Protein AF-A0A7S1GG31-F1 (afdb_monomer)

InterPro domains:
  IPR022742 Alpha/beta hydrolase domain-containing protein 17C-like [PF12146] (123-307)
  IPR029058 Alpha/Beta hydrolase fold [G3DSA:3.40.50.1820] (92-342)
  IPR029058 Alpha/Beta hydrolase fold [SSF53474] (83-306)
  IPR051044 Monoacylglycerol and Diacylglycerol Lipase [PTHR11614] (98-307)

pLDDT: mean 80.54, std 20.99, range [20.17, 98.69]

Radius of gyration: 22.01 Å; Cα contacts (8 Å, |Δi|>4): 560; chains: 1; bounding box: 68×48×63 Å

Mean predicted aligned error: 10.2 Å

Structure (mmCIF, N/CA/C/O backbone):
data_AF-A0A7S1GG31-F1
#
_entry.id   AF-A0A7S1GG31-F1
#
loop_
_atom_site.group_PDB
_atom_site.id
_atom_site.type_symbol
_atom_site.label_atom_id
_atom_site.label_alt_id
_atom_site.label_comp_id
_atom_site.label_asym_id
_atom_site.label_entity_id
_atom_site.label_seq_id
_atom_site.pdbx_PDB_ins_code
_atom_site.Cartn_x
_atom_site.Cartn_y
_atom_site.Cartn_z
_atom_site.occupancy
_atom_site.B_iso_or_equiv
_atom_site.auth_seq_id
_atom_site.auth_comp_id
_atom_site.auth_asym_id
_atom_site.auth_atom_id
_atom_site.pdbx_PDB_model_num
ATOM 1 N N . THR A 1 1 ? -40.803 2.156 -3.619 1.00 36.31 1 THR A N 1
ATOM 2 C CA . THR A 1 1 ? -41.148 1.627 -4.956 1.00 36.31 1 THR A CA 1
ATOM 3 C C . THR A 1 1 ? -40.958 2.715 -6.001 1.00 36.31 1 THR A C 1
ATOM 5 O O . THR A 1 1 ? -41.847 3.529 -6.175 1.00 36.31 1 THR A O 1
ATOM 8 N N . CYS A 1 2 ? -39.777 2.777 -6.629 1.00 20.17 2 CYS A N 1
ATOM 9 C CA . CYS A 1 2 ? -39.498 3.464 -7.90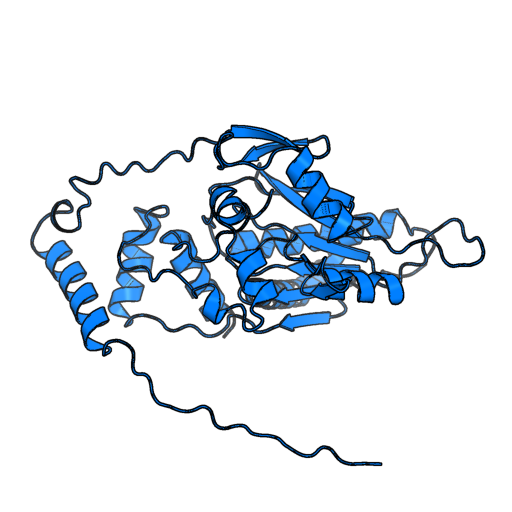8 1.00 20.17 2 CYS A CA 1
ATOM 10 C C . CYS A 1 2 ? -38.032 3.141 -8.280 1.00 20.17 2 CYS A C 1
ATOM 12 O O . CYS A 1 2 ? -37.122 3.594 -7.600 1.00 20.17 2 CYS A O 1
ATOM 14 N N . SER A 1 3 ? -37.804 2.033 -8.987 1.00 22.16 3 SER A N 1
ATOM 15 C CA . SER A 1 3 ? -37.515 1.940 -10.430 1.00 22.16 3 SER A CA 1
ATOM 16 C C . SER A 1 3 ? -36.090 2.368 -10.808 1.00 22.16 3 SER A C 1
ATOM 18 O O . SER A 1 3 ? -35.798 3.539 -11.023 1.00 22.16 3 SER A O 1
ATOM 20 N N . ILE A 1 4 ? -35.223 1.356 -10.903 1.00 23.14 4 ILE A N 1
ATOM 21 C CA . ILE A 1 4 ? -33.896 1.383 -11.522 1.00 23.14 4 ILE A CA 1
ATOM 22 C C . ILE A 1 4 ? -34.103 1.382 -13.040 1.00 23.14 4 ILE A C 1
ATOM 24 O O . ILE A 1 4 ? -34.699 0.446 -13.571 1.00 23.14 4 ILE A O 1
ATOM 28 N N . GLN A 1 5 ? -33.603 2.404 -13.736 1.00 22.39 5 GLN A N 1
ATOM 29 C CA . GLN A 1 5 ? -33.506 2.408 -15.194 1.00 22.39 5 GLN A CA 1
ATOM 30 C C . GLN A 1 5 ? -32.051 2.618 -15.625 1.00 22.39 5 GLN A C 1
ATOM 32 O O . GLN A 1 5 ? -31.466 3.688 -15.501 1.00 22.39 5 GLN A O 1
ATOM 37 N N . THR A 1 6 ? -31.495 1.500 -16.074 1.00 25.56 6 THR A N 1
ATOM 38 C CA . THR A 1 6 ? -30.448 1.262 -17.065 1.00 25.56 6 THR A CA 1
ATOM 39 C C . THR A 1 6 ? -29.932 2.486 -17.838 1.00 25.56 6 THR A C 1
ATOM 41 O O . THR A 1 6 ? -30.652 3.072 -18.641 1.00 25.56 6 THR A O 1
ATOM 44 N N . MET A 1 7 ? -28.628 2.756 -17.728 1.00 20.80 7 MET A N 1
ATOM 45 C CA . MET A 1 7 ? -27.836 3.347 -18.813 1.00 20.80 7 MET A CA 1
ATOM 46 C C . MET A 1 7 ? -26.625 2.452 -19.079 1.00 20.80 7 MET A C 1
ATOM 48 O O . MET A 1 7 ? -25.588 2.544 -18.429 1.00 20.80 7 MET A O 1
ATOM 52 N N . VAL A 1 8 ? -26.800 1.552 -20.045 1.00 25.39 8 VAL A N 1
ATOM 53 C CA . VAL A 1 8 ? -25.708 0.898 -20.764 1.00 25.39 8 VAL A CA 1
ATOM 54 C C . VAL A 1 8 ? -25.228 1.912 -21.797 1.00 25.39 8 VAL A C 1
ATOM 56 O O . VAL A 1 8 ? -25.924 2.172 -22.776 1.00 25.39 8 VAL A O 1
ATOM 59 N N . ALA A 1 9 ? -24.072 2.524 -21.555 1.00 24.12 9 ALA A N 1
ATOM 60 C CA . ALA A 1 9 ? -23.382 3.316 -22.562 1.00 24.12 9 ALA A CA 1
ATOM 61 C C . ALA A 1 9 ? -22.321 2.435 -23.231 1.00 24.12 9 ALA A C 1
ATOM 63 O O . ALA A 1 9 ? -21.408 1.925 -22.583 1.00 24.12 9 ALA A O 1
ATOM 64 N N . SER A 1 10 ? -22.530 2.246 -24.531 1.00 22.75 10 SER A N 1
ATOM 65 C CA . SER A 1 10 ? -21.674 1.598 -25.520 1.00 22.75 10 SER A CA 1
ATOM 66 C C . SER A 1 10 ? -20.182 1.861 -25.288 1.00 22.75 10 SER A C 1
ATOM 68 O O . SER A 1 10 ? -19.743 3.011 -25.296 1.00 22.75 10 SER A O 1
ATOM 70 N N . ILE A 1 11 ? -19.398 0.793 -25.120 1.00 25.59 11 ILE A N 1
ATOM 71 C CA . ILE A 1 11 ? -17.941 0.848 -25.263 1.00 25.59 11 ILE A CA 1
ATOM 72 C C . ILE A 1 11 ? -17.669 0.855 -26.762 1.00 25.59 11 ILE A C 1
ATOM 74 O O . ILE A 1 11 ? -17.855 -0.151 -27.444 1.00 25.59 11 ILE A O 1
ATOM 78 N N . ASP A 1 12 ? -17.282 2.023 -27.258 1.00 23.19 12 ASP A N 1
ATOM 79 C CA . ASP A 1 12 ? -16.892 2.232 -28.641 1.00 23.19 12 ASP A CA 1
ATOM 80 C C . ASP A 1 12 ? -15.584 1.477 -28.921 1.00 23.19 12 ASP A C 1
ATOM 82 O O . ASP A 1 12 ? -14.517 1.774 -28.374 1.00 23.19 12 ASP A O 1
ATOM 86 N N . SER A 1 13 ? -15.690 0.427 -29.730 1.00 28.41 13 SER A N 1
ATOM 87 C CA . SER A 1 13 ? -14.595 -0.437 -30.150 1.00 28.41 13 SER A CA 1
ATOM 88 C C . SER A 1 13 ? -13.873 0.175 -31.350 1.00 28.41 13 SER A C 1
ATOM 90 O O . SER A 1 13 ? -13.945 -0.351 -32.458 1.00 28.41 13 SER A O 1
ATOM 92 N N . SER A 1 14 ? -13.173 1.293 -31.165 1.00 28.64 14 SER A N 1
ATOM 93 C CA . SER A 1 14 ? -12.302 1.821 -32.221 1.00 28.64 14 SER A CA 1
ATOM 94 C C . SER A 1 14 ? -11.168 2.685 -31.675 1.00 28.64 14 SER A C 1
ATOM 96 O O . SER A 1 14 ? -11.241 3.909 -31.628 1.00 28.64 14 SER A O 1
ATOM 98 N N . SER A 1 15 ? -10.081 2.031 -31.279 1.00 26.39 15 SER A N 1
ATOM 99 C CA . SER A 1 15 ? -8.712 2.536 -31.472 1.00 26.39 15 SER A CA 1
ATOM 100 C C . SER A 1 15 ? -7.737 1.398 -31.183 1.00 26.39 15 SER A C 1
ATOM 102 O O . SER A 1 15 ? -7.239 1.193 -30.080 1.00 26.39 15 SER A O 1
ATOM 104 N N . SER A 1 16 ? -7.523 0.592 -32.220 1.00 25.98 16 SER A N 1
ATOM 105 C CA . SER A 1 16 ? -6.509 -0.450 -32.282 1.00 25.98 16 SER A CA 1
ATOM 106 C C . SER A 1 16 ? -5.125 0.126 -31.978 1.00 25.98 16 SER A C 1
ATOM 108 O O . SER A 1 16 ? -4.586 0.916 -32.755 1.00 25.98 16 SER A O 1
ATOM 110 N N . PHE A 1 17 ? -4.542 -0.322 -30.868 1.00 31.30 17 PHE A N 1
ATOM 111 C CA . PHE A 1 17 ? -3.098 -0.333 -30.676 1.00 31.30 17 PHE A CA 1
ATOM 112 C C . PHE A 1 17 ? -2.429 -1.183 -31.761 1.00 31.30 17 PHE A C 1
ATOM 114 O O . PHE A 1 17 ? -3.065 -2.031 -32.392 1.00 31.30 17 PHE A O 1
ATOM 121 N N . PHE A 1 18 ? -1.127 -0.949 -31.934 1.00 34.06 18 PHE A N 1
ATOM 122 C CA . PHE A 1 18 ? -0.195 -1.826 -32.632 1.00 34.06 18 PHE A CA 1
ATOM 123 C C . PHE A 1 18 ? -0.653 -3.287 -32.615 1.00 34.06 18 PHE A C 1
ATOM 125 O O . PHE A 1 18 ? -0.852 -3.886 -31.559 1.00 34.06 18 PHE A O 1
ATOM 132 N N . SER A 1 19 ? -0.823 -3.833 -33.819 1.00 30.16 19 SER A N 1
ATOM 133 C CA . SER A 1 19 ? -1.165 -5.229 -34.067 1.00 30.16 19 SER A CA 1
ATOM 134 C C . SER A 1 19 ? -0.343 -6.154 -33.160 1.00 30.16 19 SER A C 1
ATOM 136 O O . SER A 1 19 ? 0.850 -5.914 -32.960 1.00 30.16 19 SER A O 1
ATOM 138 N N . SER A 1 20 ? -0.956 -7.238 -32.671 1.00 38.91 20 SER A N 1
ATOM 139 C CA . SER A 1 20 ? -0.311 -8.372 -31.980 1.00 38.91 20 SER A CA 1
ATOM 140 C C . SER A 1 20 ? 1.001 -8.839 -32.634 1.00 38.91 20 SER A C 1
ATOM 142 O O . SER A 1 20 ? 1.882 -9.371 -31.959 1.00 38.91 20 SER A O 1
ATOM 144 N N . SER A 1 21 ? 1.178 -8.556 -33.927 1.00 37.25 21 SER A N 1
ATOM 145 C CA . SER A 1 21 ? 2.424 -8.728 -34.672 1.00 37.25 21 SER A CA 1
ATOM 146 C C . SER A 1 21 ? 3.613 -7.930 -34.120 1.00 37.25 21 SER A C 1
ATOM 148 O O . SER A 1 21 ? 4.728 -8.419 -34.175 1.00 37.25 21 SER A O 1
ATOM 150 N N . THR A 1 22 ? 3.427 -6.752 -33.528 1.00 39.88 22 THR A N 1
ATOM 151 C CA . THR A 1 22 ? 4.532 -5.848 -33.150 1.00 39.88 22 THR A CA 1
ATOM 152 C C . THR A 1 22 ? 5.219 -6.316 -31.863 1.00 39.88 22 THR A C 1
ATOM 154 O O . THR A 1 22 ? 6.446 -6.372 -31.784 1.00 39.88 22 THR A O 1
ATOM 157 N N . LEU A 1 23 ? 4.425 -6.754 -30.881 1.00 40.03 23 LEU A N 1
ATOM 158 C CA . LEU A 1 23 ? 4.903 -7.418 -29.662 1.00 40.03 23 LEU A CA 1
ATOM 159 C C . LEU A 1 23 ? 5.487 -8.805 -29.963 1.00 40.03 23 LEU A C 1
ATOM 161 O O . LEU A 1 23 ? 6.512 -9.175 -29.392 1.00 40.03 23 LEU A O 1
ATOM 165 N N . ALA A 1 24 ? 4.884 -9.549 -30.896 1.00 42.03 24 ALA A N 1
ATOM 166 C CA . ALA A 1 24 ? 5.421 -10.827 -31.354 1.00 42.03 24 ALA A CA 1
ATOM 167 C C . ALA A 1 24 ? 6.760 -10.660 -32.093 1.00 42.03 24 ALA A C 1
ATOM 169 O O . ALA A 1 24 ? 7.668 -11.453 -31.873 1.00 42.03 24 ALA A O 1
ATOM 170 N N . VAL A 1 25 ? 6.921 -9.611 -32.905 1.00 44.03 25 VAL A N 1
ATOM 171 C CA . VAL A 1 25 ? 8.171 -9.291 -33.614 1.00 44.03 25 VAL A CA 1
ATOM 172 C C . VAL A 1 25 ? 9.262 -8.858 -32.636 1.00 44.03 25 VAL A C 1
ATOM 174 O O . VAL A 1 25 ? 10.386 -9.337 -32.747 1.00 44.03 25 VAL A O 1
ATOM 177 N N . ALA A 1 26 ? 8.944 -8.036 -31.630 1.00 47.66 26 ALA A N 1
ATOM 178 C CA . ALA A 1 26 ? 9.901 -7.662 -30.586 1.00 47.66 26 ALA A CA 1
ATOM 179 C C . ALA A 1 26 ? 10.348 -8.874 -29.745 1.00 47.66 26 ALA A C 1
ATOM 181 O O . ALA A 1 26 ? 11.530 -9.016 -29.432 1.00 47.66 26 ALA A O 1
ATOM 182 N N . ALA A 1 27 ? 9.425 -9.785 -29.423 1.00 44.16 27 ALA A N 1
ATOM 183 C CA . ALA A 1 27 ? 9.735 -10.991 -28.663 1.00 44.16 27 ALA A CA 1
ATOM 184 C C . ALA A 1 27 ? 10.463 -12.065 -29.490 1.00 44.16 27 ALA A C 1
ATOM 186 O O . ALA A 1 27 ? 11.383 -12.712 -28.985 1.00 44.16 27 ALA A O 1
ATOM 187 N N . ALA A 1 28 ? 10.111 -12.228 -30.768 1.00 48.81 28 ALA A N 1
ATOM 188 C CA . ALA A 1 28 ? 10.844 -13.073 -31.704 1.00 48.81 28 ALA A CA 1
ATOM 189 C C . ALA A 1 28 ? 12.268 -12.539 -31.896 1.00 48.81 28 ALA A C 1
ATOM 191 O O . ALA A 1 28 ? 13.217 -13.303 -31.758 1.00 48.81 28 ALA A O 1
ATOM 192 N N . ALA A 1 29 ? 12.436 -11.223 -32.069 1.00 50.47 29 ALA A N 1
ATOM 193 C CA . ALA A 1 29 ? 13.748 -10.585 -32.111 1.00 50.47 29 ALA A CA 1
ATOM 194 C C . ALA A 1 29 ? 14.548 -10.832 -30.821 1.00 50.47 29 ALA A C 1
ATOM 196 O O . ALA A 1 29 ? 15.728 -11.165 -30.904 1.00 50.47 29 ALA A O 1
ATOM 197 N N . LEU A 1 30 ? 13.920 -10.767 -29.638 1.00 47.16 30 LEU A N 1
ATOM 198 C CA . LEU A 1 30 ? 14.561 -11.110 -28.359 1.00 47.16 30 LEU A CA 1
ATOM 199 C C . LEU A 1 30 ? 15.046 -12.571 -28.335 1.00 47.16 30 LEU A C 1
ATOM 201 O O . LEU A 1 30 ? 16.174 -12.847 -27.931 1.00 47.16 30 LEU A O 1
ATOM 205 N N . THR A 1 31 ? 14.201 -13.495 -28.801 1.00 48.44 31 THR A N 1
ATOM 206 C CA . THR A 1 31 ? 14.461 -14.944 -28.803 1.00 48.44 31 THR A CA 1
ATOM 207 C C . THR A 1 31 ? 15.573 -15.308 -29.790 1.00 48.44 31 THR A C 1
ATOM 209 O O . THR A 1 31 ? 16.501 -16.035 -29.443 1.00 48.44 31 THR A O 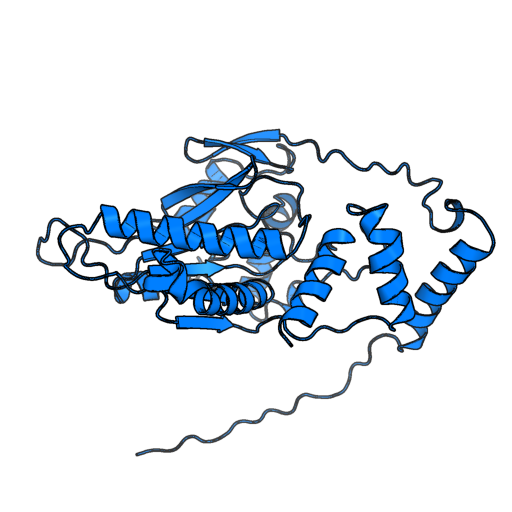1
ATOM 212 N N . THR A 1 32 ? 15.537 -14.744 -30.999 1.00 45.50 32 THR A N 1
ATOM 213 C CA . THR A 1 32 ? 16.556 -14.930 -32.040 1.00 45.50 32 THR A CA 1
ATOM 214 C C . THR A 1 32 ? 17.896 -14.308 -31.636 1.00 45.50 32 THR A C 1
ATOM 216 O O . THR A 1 32 ? 18.943 -14.915 -31.841 1.00 45.50 32 THR A O 1
ATOM 219 N N . THR A 1 33 ? 17.879 -13.145 -30.981 1.00 48.69 33 THR A N 1
ATOM 220 C CA . THR A 1 33 ? 19.094 -12.473 -30.490 1.00 48.69 33 THR A CA 1
ATOM 221 C C . THR A 1 33 ? 19.764 -13.251 -29.349 1.00 48.69 33 THR A C 1
ATOM 223 O O . THR A 1 33 ? 20.990 -13.336 -29.292 1.00 48.69 33 THR A O 1
ATOM 226 N N . LEU A 1 34 ? 18.975 -13.881 -28.470 1.00 46.66 34 LEU A N 1
ATOM 227 C CA . LEU A 1 34 ? 19.476 -14.761 -27.405 1.00 46.66 34 LEU A CA 1
ATOM 228 C C . LEU A 1 34 ? 20.046 -16.087 -27.933 1.00 46.66 34 LEU A C 1
ATOM 230 O O . LEU A 1 34 ? 21.000 -16.597 -27.350 1.00 46.66 34 LEU A O 1
ATOM 234 N N . LEU A 1 35 ? 19.486 -16.630 -29.020 1.00 43.78 35 LEU A N 1
ATOM 235 C CA . LEU A 1 35 ? 19.909 -17.907 -29.608 1.00 43.78 35 LEU A CA 1
ATOM 236 C C . LEU A 1 35 ? 21.135 -17.795 -30.529 1.00 43.78 35 LEU A C 1
ATOM 238 O O . LEU A 1 35 ? 21.899 -18.751 -30.615 1.00 43.78 35 LEU A O 1
ATOM 242 N N . ILE A 1 36 ? 21.328 -16.664 -31.220 1.00 44.28 36 ILE A N 1
ATOM 243 C CA . ILE A 1 36 ? 22.338 -16.547 -32.292 1.00 44.28 36 ILE A CA 1
ATOM 244 C C . ILE A 1 36 ? 23.646 -15.884 -31.834 1.00 44.28 36 ILE A C 1
ATOM 246 O O . ILE A 1 36 ? 24.695 -16.154 -32.417 1.00 44.28 36 ILE A O 1
ATOM 250 N N . GLY A 1 37 ? 23.658 -15.081 -30.768 1.00 36.78 37 GLY A N 1
ATOM 251 C CA . GLY A 1 37 ? 24.930 -14.559 -30.273 1.00 36.78 37 GLY A CA 1
ATOM 252 C C . GLY A 1 37 ? 24.831 -13.329 -29.389 1.00 36.78 37 GLY A C 1
ATOM 253 O O . GLY A 1 37 ? 24.697 -12.210 -29.872 1.00 36.78 37 GLY A O 1
ATOM 254 N N . GLY A 1 38 ? 25.063 -13.558 -28.096 1.00 45.44 38 GLY A N 1
ATOM 255 C CA . GLY A 1 38 ? 25.645 -12.584 -27.179 1.00 45.44 38 GLY A CA 1
ATOM 256 C C . GLY A 1 38 ? 24.673 -11.567 -26.582 1.00 45.44 38 GLY A C 1
ATOM 257 O O . GLY A 1 38 ? 24.072 -10.750 -27.274 1.00 45.44 38 GLY A O 1
ATOM 258 N N . ALA A 1 39 ? 24.650 -11.514 -25.248 1.00 41.38 39 ALA A N 1
ATOM 259 C CA . ALA A 1 39 ? 23.986 -10.493 -24.432 1.00 41.38 39 ALA A CA 1
ATOM 260 C C . ALA A 1 39 ? 24.202 -9.038 -24.932 1.00 41.38 39 ALA A C 1
ATOM 262 O O . ALA A 1 39 ? 23.369 -8.162 -24.709 1.00 41.38 39 ALA A O 1
ATOM 263 N N . ALA A 1 40 ? 25.281 -8.772 -25.673 1.00 39.81 40 ALA A N 1
ATOM 264 C CA . ALA A 1 40 ? 25.570 -7.490 -26.309 1.00 39.81 40 ALA A CA 1
ATOM 265 C C . ALA A 1 40 ? 24.456 -6.955 -27.235 1.00 39.81 40 ALA A C 1
ATOM 267 O O . ALA A 1 40 ? 24.221 -5.747 -27.231 1.00 39.81 40 ALA A O 1
ATOM 268 N N . ALA A 1 41 ? 23.748 -7.814 -27.974 1.00 42.53 41 ALA A N 1
ATOM 269 C CA . ALA A 1 41 ? 22.742 -7.385 -28.952 1.00 42.53 41 ALA A CA 1
ATOM 270 C C . ALA A 1 41 ? 21.381 -7.000 -28.328 1.00 42.53 41 ALA A C 1
ATOM 272 O O . ALA A 1 41 ? 20.624 -6.241 -28.923 1.00 42.53 41 ALA A O 1
ATOM 273 N N . LEU A 1 42 ? 21.122 -7.395 -27.074 1.00 49.19 42 LEU A N 1
ATOM 274 C CA . LEU A 1 42 ? 20.023 -6.864 -26.248 1.00 49.19 42 LEU A CA 1
ATOM 275 C C . LEU A 1 42 ? 20.379 -5.533 -25.559 1.00 49.19 42 LEU A C 1
ATOM 277 O O . LEU A 1 42 ? 19.687 -5.093 -24.644 1.00 49.19 42 LEU A O 1
ATOM 281 N N . GLY A 1 43 ? 21.514 -4.927 -25.918 1.00 42.28 43 GLY A N 1
ATOM 282 C CA . GLY A 1 43 ? 22.070 -3.789 -25.194 1.00 42.28 43 GLY A CA 1
ATOM 283 C C . GLY A 1 43 ? 22.654 -4.153 -23.823 1.00 42.28 43 GLY A C 1
ATOM 284 O O . GLY A 1 43 ? 23.225 -3.277 -23.180 1.00 42.28 43 GLY A O 1
ATOM 285 N N . LEU A 1 44 ? 22.614 -5.422 -23.386 1.00 48.41 44 LEU A N 1
ATOM 286 C CA . LEU A 1 44 ? 23.126 -5.855 -22.071 1.00 48.41 44 LEU A CA 1
ATOM 287 C C . LEU A 1 44 ? 24.662 -5.771 -21.966 1.00 48.41 44 LEU A C 1
ATOM 289 O O . LEU A 1 44 ? 25.196 -5.824 -20.866 1.00 48.41 44 LEU A O 1
ATOM 293 N N . GLY A 1 45 ? 25.379 -5.661 -23.094 1.00 36.75 45 GLY A N 1
ATOM 294 C CA . GLY A 1 45 ? 26.851 -5.581 -23.135 1.00 36.75 45 GLY A CA 1
ATOM 295 C C . GLY A 1 45 ? 27.434 -4.161 -23.079 1.00 36.75 45 GLY A C 1
ATOM 296 O O . GLY A 1 45 ? 28.623 -4.004 -22.819 1.00 36.75 45 GLY A O 1
ATOM 297 N N . LYS A 1 46 ? 26.616 -3.122 -23.311 1.00 34.47 46 LYS A N 1
ATOM 298 C CA . LYS A 1 46 ? 27.002 -1.698 -23.172 1.00 34.47 46 LYS A CA 1
ATOM 299 C C . LYS A 1 46 ? 26.125 -0.925 -22.198 1.00 34.47 46 LYS A C 1
ATOM 301 O O . LYS A 1 46 ? 26.573 0.090 -21.664 1.00 34.47 46 LYS A O 1
ATOM 306 N N . ALA A 1 47 ? 24.945 -1.442 -21.861 1.00 38.22 47 ALA A N 1
ATOM 307 C CA . ALA A 1 47 ? 24.449 -1.262 -20.519 1.00 38.22 47 ALA A CA 1
ATOM 308 C C . ALA A 1 47 ? 25.498 -1.913 -19.620 1.00 38.22 47 ALA A C 1
ATOM 310 O O . ALA A 1 47 ? 25.469 -3.113 -19.363 1.00 38.22 47 ALA A O 1
ATOM 311 N N . LYS A 1 48 ? 26.416 -1.104 -19.073 1.00 35.50 48 LYS A N 1
ATOM 312 C CA . LYS A 1 48 ? 26.718 -1.286 -17.659 1.00 35.50 48 LYS A CA 1
ATOM 313 C C . LYS A 1 48 ? 25.346 -1.528 -17.058 1.00 35.50 48 LYS A C 1
ATOM 315 O O . LYS A 1 48 ? 24.528 -0.607 -17.032 1.00 35.50 48 LYS A O 1
ATOM 320 N N . ALA A 1 49 ? 25.065 -2.761 -16.653 1.00 38.06 49 ALA A N 1
ATOM 321 C CA . ALA A 1 49 ? 24.119 -2.982 -15.599 1.00 38.06 49 ALA A CA 1
ATOM 322 C C . ALA A 1 49 ? 24.721 -2.198 -14.432 1.00 38.06 49 ALA A C 1
ATOM 324 O O . ALA A 1 49 ? 25.355 -2.740 -13.535 1.00 38.06 49 ALA A O 1
ATOM 325 N N . LYS A 1 50 ? 24.491 -0.881 -14.430 1.00 36.66 50 LYS A N 1
ATOM 326 C CA . LYS A 1 50 ? 24.133 -0.154 -13.245 1.00 36.66 50 LYS A CA 1
ATOM 327 C C . LYS A 1 50 ? 22.827 -0.845 -12.858 1.00 36.66 50 LYS A C 1
ATOM 329 O O . LYS A 1 50 ? 21.736 -0.324 -13.035 1.00 36.66 50 LYS A O 1
ATOM 334 N N . ALA A 1 51 ? 22.951 -2.074 -12.349 1.00 40.59 51 ALA A N 1
ATOM 335 C CA . ALA A 1 51 ? 22.217 -2.505 -11.198 1.00 40.59 51 ALA A CA 1
ATOM 336 C C . ALA A 1 51 ? 22.552 -1.413 -10.197 1.00 40.59 51 ALA A C 1
ATOM 338 O O . ALA A 1 51 ? 23.521 -1.521 -9.449 1.00 40.59 51 ALA A O 1
ATOM 339 N N . ALA A 1 52 ? 21.869 -0.274 -10.329 1.00 40.00 52 ALA A N 1
ATOM 340 C CA . ALA A 1 52 ? 21.979 0.795 -9.392 1.00 40.00 52 ALA A CA 1
ATOM 341 C C . ALA A 1 52 ? 21.640 0.069 -8.101 1.00 40.00 52 ALA A C 1
ATOM 343 O O . ALA A 1 52 ? 20.541 -0.457 -7.922 1.00 40.00 52 ALA A O 1
ATOM 344 N N . ARG A 1 53 ? 22.629 -0.096 -7.221 1.00 43.84 53 ARG A N 1
ATOM 345 C CA . ARG A 1 53 ? 22.312 0.132 -5.826 1.00 43.84 53 ARG A CA 1
ATOM 346 C C . ARG A 1 53 ? 21.599 1.465 -5.887 1.00 43.84 53 ARG A C 1
ATOM 348 O O . ARG A 1 53 ? 22.221 2.454 -6.264 1.00 43.84 53 ARG A O 1
ATOM 355 N N . THR A 1 54 ? 20.279 1.428 -5.787 1.00 58.94 54 THR A N 1
ATOM 356 C CA . THR A 1 54 ? 19.524 2.650 -5.621 1.00 58.94 54 THR A CA 1
ATOM 357 C C . THR A 1 54 ? 20.097 3.175 -4.326 1.00 58.94 54 THR A C 1
ATOM 359 O O . THR A 1 54 ? 19.958 2.511 -3.300 1.00 58.94 54 THR A O 1
ATOM 362 N N . GLU A 1 55 ? 20.952 4.190 -4.431 1.00 75.44 55 GLU A N 1
ATOM 363 C CA . GLU A 1 55 ? 21.590 4.782 -3.270 1.00 75.44 55 GLU A CA 1
ATOM 364 C C . GLU A 1 55 ? 20.438 5.207 -2.375 1.00 75.44 55 GLU A C 1
ATOM 366 O O . GLU A 1 55 ? 19.590 6.007 -2.766 1.00 75.44 55 GLU A O 1
ATOM 371 N N . THR A 1 56 ? 20.311 4.514 -1.251 1.00 88.88 56 THR A N 1
ATOM 372 C CA . THR A 1 56 ? 19.311 4.847 -0.258 1.00 88.88 56 THR A CA 1
ATOM 373 C C . THR A 1 56 ? 19.877 5.988 0.550 1.00 88.88 56 THR A C 1
ATOM 375 O O . THR A 1 56 ? 21.003 5.900 1.046 1.00 88.88 56 THR A O 1
ATOM 378 N N . GLU A 1 57 ? 19.097 7.043 0.692 1.00 94.06 57 GLU A N 1
ATOM 379 C CA . GLU A 1 57 ? 19.442 8.161 1.548 1.00 94.06 57 GLU A CA 1
ATOM 380 C C . GLU A 1 57 ? 18.638 8.080 2.842 1.00 94.06 57 GLU A C 1
ATOM 382 O O . GLU A 1 57 ? 17.509 7.589 2.860 1.00 94.06 57 GLU A O 1
ATOM 387 N N . SER A 1 58 ? 19.245 8.531 3.938 1.00 95.44 58 SER A N 1
ATOM 388 C CA . SER A 1 58 ? 18.607 8.527 5.250 1.00 95.44 58 SER A CA 1
ATOM 389 C C . SER A 1 58 ? 17.795 9.806 5.462 1.00 95.44 58 SER A C 1
ATOM 391 O O . SER A 1 58 ? 18.297 10.914 5.225 1.00 95.44 58 SER A O 1
ATOM 393 N N . TYR A 1 59 ? 16.563 9.629 5.932 1.00 94.75 59 TYR A N 1
ATOM 394 C CA . TYR A 1 59 ? 15.584 10.668 6.233 1.00 94.75 59 TYR A CA 1
ATOM 395 C C . TYR A 1 59 ? 15.045 10.475 7.647 1.00 94.75 59 TYR A C 1
ATOM 397 O O . TYR A 1 59 ? 14.822 9.343 8.066 1.00 94.75 59 TYR A O 1
ATOM 405 N N . THR A 1 60 ? 14.785 11.569 8.361 1.00 95.12 60 THR A N 1
ATOM 406 C CA . THR A 1 60 ? 14.023 11.543 9.615 1.00 95.12 60 THR A CA 1
ATOM 407 C C . THR A 1 60 ? 12.619 12.053 9.328 1.00 95.12 60 THR A C 1
ATOM 409 O O . THR A 1 60 ? 12.442 13.242 9.085 1.00 95.12 60 THR A O 1
ATOM 412 N N . LEU A 1 61 ? 11.639 11.151 9.333 1.00 94.00 61 LEU A N 1
ATOM 413 C CA . LEU A 1 61 ? 10.242 11.436 9.010 1.00 94.00 61 LEU A CA 1
ATOM 414 C C . LEU A 1 61 ? 9.363 11.016 10.187 1.00 94.00 61 LEU A C 1
ATOM 416 O O . LEU A 1 61 ? 9.447 9.877 10.644 1.00 94.00 61 LEU A O 1
ATOM 420 N N . TRP A 1 62 ? 8.553 11.943 10.705 1.00 94.06 62 TRP A N 1
ATOM 421 C CA . TRP A 1 62 ? 7.640 11.709 11.837 1.00 94.06 62 TRP A CA 1
ATOM 422 C C . TRP A 1 62 ? 8.289 10.940 13.007 1.00 94.06 62 TRP A C 1
ATOM 424 O O . TRP A 1 62 ? 7.737 9.979 13.532 1.00 94.06 62 TRP A O 1
ATOM 434 N N . GLY A 1 63 ? 9.509 11.337 13.387 1.00 92.25 63 GLY A N 1
ATOM 435 C CA . GLY A 1 63 ? 10.244 10.750 14.515 1.00 92.25 63 GLY A CA 1
ATOM 436 C C . GLY A 1 63 ? 10.974 9.429 14.231 1.00 92.25 63 GLY A C 1
ATOM 437 O O . GLY A 1 63 ? 11.625 8.905 15.133 1.00 92.25 63 GLY A O 1
ATOM 438 N N . LYS A 1 64 ? 10.929 8.903 13.001 1.00 95.25 64 LYS A N 1
ATOM 439 C CA . LYS A 1 64 ? 11.640 7.681 12.596 1.00 95.25 64 LYS A CA 1
ATOM 440 C C . LYS A 1 64 ? 12.709 7.992 11.557 1.00 95.25 64 LYS A C 1
ATOM 442 O O . LYS A 1 64 ? 12.473 8.734 10.606 1.00 95.25 64 LYS A O 1
ATOM 447 N N . THR A 1 65 ? 13.880 7.384 11.718 1.00 96.62 65 THR A N 1
ATOM 448 C CA . THR A 1 65 ? 14.909 7.377 10.676 1.00 96.62 65 THR A CA 1
ATOM 449 C C . THR A 1 65 ? 14.663 6.218 9.719 1.00 96.62 65 THR A C 1
ATOM 451 O O . THR A 1 65 ? 14.625 5.071 10.162 1.00 96.62 65 THR A O 1
ATOM 454 N N . VAL A 1 66 ? 14.543 6.516 8.427 1.00 95.94 66 VAL A N 1
ATOM 455 C CA . VAL A 1 66 ? 14.330 5.536 7.355 1.00 95.94 66 VAL A CA 1
ATOM 456 C C . VAL A 1 66 ? 15.239 5.789 6.160 1.00 95.94 66 VAL A C 1
ATOM 458 O O . VAL A 1 66 ? 15.713 6.904 5.940 1.00 95.94 66 VAL A O 1
ATOM 461 N N . ASN A 1 67 ? 15.485 4.742 5.384 1.00 95.50 67 ASN A N 1
ATOM 462 C CA . ASN A 1 67 ? 16.354 4.735 4.218 1.00 95.50 67 ASN A CA 1
ATOM 463 C C . ASN A 1 67 ? 15.510 4.613 2.951 1.00 95.50 67 ASN A C 1
ATOM 465 O O . ASN A 1 67 ? 15.081 3.525 2.552 1.00 95.50 67 ASN A O 1
ATOM 469 N N . LEU A 1 68 ? 15.286 5.745 2.291 1.00 94.38 68 LEU A N 1
ATOM 470 C CA . LEU A 1 68 ? 14.473 5.792 1.084 1.00 94.38 68 LEU A CA 1
ATOM 471 C C . LEU A 1 68 ? 15.362 5.768 -0.150 1.00 94.38 68 LEU A C 1
ATOM 473 O O . LEU A 1 68 ? 16.379 6.453 -0.237 1.00 94.38 68 LEU A O 1
ATOM 477 N N . ALA A 1 69 ? 14.935 4.999 -1.145 1.00 92.25 69 ALA A N 1
ATOM 478 C CA . ALA A 1 69 ? 15.548 4.932 -2.467 1.00 92.25 69 ALA A CA 1
ATOM 479 C C . ALA A 1 69 ? 15.161 6.148 -3.342 1.00 92.25 69 ALA A C 1
ATOM 481 O O . ALA A 1 69 ? 14.842 5.997 -4.521 1.00 92.25 69 ALA A O 1
ATOM 482 N N . ILE A 1 70 ? 15.148 7.339 -2.738 1.00 90.81 70 ILE A N 1
ATOM 483 C CA . ILE A 1 70 ? 14.811 8.630 -3.340 1.00 90.81 70 ILE A CA 1
ATOM 484 C C . ILE A 1 70 ? 15.974 9.580 -3.025 1.00 90.81 70 ILE A C 1
ATOM 486 O O . ILE A 1 70 ? 16.356 9.663 -1.856 1.00 90.81 70 ILE A O 1
ATOM 490 N N . PRO A 1 71 ? 16.543 10.293 -4.012 1.00 91.50 71 PRO A N 1
ATOM 491 C CA . PRO A 1 71 ? 17.597 11.270 -3.754 1.00 91.50 71 PRO A CA 1
ATOM 492 C C . PRO A 1 71 ? 17.110 12.467 -2.927 1.00 91.50 71 PRO A C 1
ATOM 494 O O . PRO A 1 71 ? 16.002 12.955 -3.159 1.00 91.50 71 PRO A O 1
ATOM 497 N N . LYS A 1 72 ? 17.946 13.034 -2.047 1.00 91.19 72 LYS A N 1
ATOM 498 C CA . LYS A 1 72 ? 17.563 14.221 -1.244 1.00 91.19 72 LYS A CA 1
ATOM 499 C C . LYS A 1 72 ? 17.214 15.439 -2.087 1.00 91.19 72 LYS A C 1
ATOM 501 O O . LYS A 1 72 ? 16.393 16.250 -1.682 1.00 91.19 72 LYS A O 1
ATOM 506 N N . THR A 1 73 ? 17.814 15.561 -3.269 1.00 90.81 73 THR A N 1
ATOM 507 C CA . THR A 1 73 ? 17.504 16.625 -4.240 1.00 90.81 73 THR A CA 1
ATOM 508 C C . THR A 1 73 ? 16.087 16.537 -4.793 1.00 90.81 73 THR A C 1
ATOM 510 O O . THR A 1 73 ? 15.578 17.505 -5.353 1.00 90.81 73 THR A O 1
ATOM 513 N N . ASN A 1 74 ? 15.495 15.352 -4.698 1.00 90.94 74 ASN A N 1
ATOM 514 C CA . ASN A 1 74 ? 14.203 15.013 -5.252 1.00 90.94 74 ASN A CA 1
ATOM 515 C C . ASN A 1 74 ? 13.136 14.904 -4.171 1.00 90.94 74 ASN A C 1
ATOM 517 O O . ASN A 1 74 ? 11.976 15.096 -4.489 1.00 90.94 74 ASN A O 1
ATOM 521 N N . PHE A 1 75 ? 13.497 14.584 -2.931 1.00 91.19 75 PHE A N 1
ATOM 522 C CA . PHE A 1 75 ? 12.537 14.406 -1.850 1.00 91.19 75 PHE A CA 1
ATOM 523 C C . PHE A 1 75 ? 11.895 15.750 -1.438 1.00 91.19 75 PHE A C 1
ATOM 525 O O . PHE A 1 75 ? 12.603 16.761 -1.406 1.00 91.19 75 PHE A O 1
ATOM 532 N N . PRO A 1 76 ? 10.585 15.794 -1.124 1.00 89.81 76 PRO A N 1
ATOM 533 C CA . PRO A 1 76 ? 9.942 17.026 -0.683 1.00 89.81 76 PRO A CA 1
ATOM 534 C C . PRO A 1 76 ? 10.580 17.566 0.599 1.00 89.81 76 PRO A C 1
ATOM 536 O O . PRO A 1 76 ? 10.984 16.818 1.492 1.00 89.81 76 PRO A O 1
ATOM 539 N N . THR A 1 77 ? 10.639 18.886 0.711 1.00 89.81 77 THR A N 1
ATOM 540 C CA . THR A 1 77 ? 11.022 19.554 1.954 1.00 89.81 77 THR A CA 1
ATOM 541 C C . THR A 1 77 ? 9.977 19.309 3.043 1.00 89.81 77 THR A C 1
ATOM 543 O O . THR A 1 77 ? 8.810 19.048 2.760 1.00 89.81 77 THR A O 1
ATOM 546 N N . GLN A 1 78 ? 10.372 19.456 4.310 1.00 87.31 78 GLN A N 1
ATOM 547 C CA . GLN A 1 78 ? 9.449 19.326 5.444 1.00 87.31 78 GLN A CA 1
ATOM 548 C C . GLN A 1 78 ? 8.226 20.247 5.306 1.00 87.31 78 GLN A C 1
ATOM 550 O O . GLN A 1 78 ? 7.098 19.830 5.544 1.00 87.31 78 GLN A O 1
ATOM 555 N N . LYS A 1 79 ? 8.453 21.480 4.842 1.00 87.12 79 LYS A N 1
ATOM 556 C CA . LYS A 1 79 ? 7.387 22.447 4.587 1.00 87.12 79 LYS A CA 1
ATOM 557 C C . LYS A 1 79 ? 6.424 21.962 3.499 1.00 87.12 79 LYS A C 1
ATOM 559 O O . LYS A 1 79 ? 5.219 22.081 3.661 1.00 87.12 79 LYS A O 1
ATOM 564 N N . GLU A 1 80 ? 6.943 21.401 2.405 1.00 88.00 80 GLU A N 1
ATOM 565 C CA . GLU A 1 80 ? 6.099 20.832 1.347 1.00 88.00 80 GLU A CA 1
ATOM 566 C C . GLU A 1 80 ? 5.296 19.631 1.858 1.00 88.00 80 GLU A C 1
ATOM 568 O O . GLU A 1 80 ? 4.116 19.532 1.540 1.00 88.00 80 GLU A O 1
ATOM 573 N N . LEU A 1 81 ? 5.889 18.754 2.678 1.00 87.62 81 LEU A N 1
ATOM 574 C CA . LEU A 1 81 ? 5.160 17.644 3.305 1.00 87.62 81 LEU A CA 1
ATOM 575 C C . LEU A 1 81 ? 3.993 18.147 4.164 1.00 87.62 81 LEU A C 1
ATOM 577 O O . LEU A 1 81 ? 2.882 17.644 4.029 1.00 87.62 81 LEU A O 1
ATOM 581 N N . GLU A 1 82 ? 4.217 19.170 4.990 1.00 83.62 82 GLU A N 1
ATOM 582 C CA . GLU A 1 82 ? 3.180 19.786 5.832 1.00 83.62 82 GLU A CA 1
ATOM 583 C C . GLU A 1 82 ? 2.076 20.466 5.006 1.00 83.62 82 GLU A C 1
ATOM 585 O O . GLU A 1 82 ? 0.894 20.345 5.328 1.00 83.62 82 GLU A O 1
ATOM 590 N N . GLU A 1 83 ? 2.440 21.135 3.908 1.00 79.44 83 GLU A N 1
ATOM 591 C CA . GLU A 1 83 ? 1.494 21.764 2.974 1.00 79.44 83 GLU A CA 1
ATOM 592 C C . GLU A 1 83 ? 0.644 20.737 2.198 1.00 79.44 83 GLU A C 1
ATOM 594 O O . GLU A 1 83 ? -0.425 21.081 1.686 1.00 79.44 83 GLU A O 1
ATOM 599 N N . ILE A 1 84 ? 1.093 19.482 2.108 1.00 77.94 84 ILE A N 1
ATOM 600 C CA . ILE A 1 84 ? 0.363 18.392 1.451 1.00 77.94 84 ILE A CA 1
ATOM 601 C C . ILE A 1 84 ? -0.492 17.629 2.457 1.00 77.94 84 ILE A C 1
ATOM 603 O O . ILE A 1 84 ? -1.684 17.452 2.215 1.00 77.94 84 ILE A O 1
ATOM 607 N N . ASP A 1 85 ? 0.094 17.157 3.558 1.00 80.50 85 ASP A N 1
ATOM 608 C CA . ASP A 1 85 ? -0.571 16.196 4.438 1.00 80.50 85 ASP A CA 1
ATOM 609 C C . ASP A 1 85 ? -1.718 16.838 5.227 1.00 80.50 85 ASP A C 1
ATOM 611 O O . ASP A 1 85 ? -2.847 16.358 5.125 1.00 80.50 85 ASP A O 1
ATOM 615 N N . GLU A 1 86 ? -1.499 17.959 5.923 1.00 79.06 86 GLU A N 1
ATOM 616 C CA . GLU A 1 86 ? -2.533 18.540 6.796 1.00 79.06 86 GLU A CA 1
ATOM 617 C C . GLU A 1 86 ? -3.770 19.039 6.016 1.00 79.06 86 GLU A C 1
ATOM 619 O O . GLU A 1 86 ? -4.899 18.708 6.389 1.00 79.06 86 GLU A O 1
ATOM 624 N N . PRO A 1 87 ? -3.636 19.764 4.883 1.00 81.00 87 PRO A N 1
ATOM 625 C CA . PRO A 1 87 ? -4.807 20.208 4.126 1.00 81.00 87 PRO A CA 1
ATOM 626 C C . PRO A 1 87 ? -5.546 19.073 3.404 1.00 81.00 87 PRO A C 1
ATOM 628 O O . PRO A 1 87 ? -6.749 19.199 3.142 1.00 81.00 87 PRO A O 1
ATOM 631 N N . MET A 1 88 ? -4.853 17.989 3.030 1.00 80.75 88 MET A N 1
ATOM 632 C CA . MET A 1 88 ? -5.457 16.875 2.285 1.00 80.75 88 MET A CA 1
ATOM 633 C C . MET A 1 88 ? -6.031 15.789 3.198 1.00 80.75 88 MET A C 1
ATOM 635 O O . MET A 1 88 ? -7.026 15.163 2.821 1.00 80.75 88 MET A O 1
ATOM 639 N N . MET A 1 89 ? -5.432 15.584 4.371 1.00 84.81 89 MET A N 1
ATOM 640 C CA . MET A 1 89 ? -5.731 14.519 5.330 1.00 84.81 89 MET A CA 1
ATOM 641 C C . MET A 1 89 ? -5.613 15.044 6.773 1.00 84.81 89 MET A C 1
ATOM 643 O O . MET A 1 89 ? -4.720 14.628 7.512 1.00 84.81 89 MET A O 1
ATOM 647 N N . PRO A 1 90 ? -6.508 15.951 7.202 1.00 86.06 90 PRO A N 1
ATOM 648 C CA . PRO A 1 90 ? -6.452 16.511 8.550 1.00 86.06 90 PRO A CA 1
ATOM 649 C C . PRO A 1 90 ? -6.597 15.406 9.599 1.00 86.06 90 PRO A C 1
ATOM 651 O O . PRO A 1 90 ? -7.424 14.507 9.431 1.00 86.06 90 PRO A O 1
ATOM 654 N N . GLY A 1 91 ? -5.810 15.477 10.674 1.00 87.31 91 GLY A N 1
ATOM 655 C CA . GLY A 1 91 ? -5.827 14.472 11.746 1.00 87.31 91 GLY A CA 1
ATOM 656 C C . GLY A 1 91 ? -5.169 13.135 11.382 1.00 87.31 91 GLY A C 1
ATOM 657 O O . GLY A 1 91 ? -5.406 12.139 12.062 1.00 87.31 91 GLY A O 1
ATOM 658 N N . CYS A 1 92 ? -4.365 13.096 10.315 1.00 92.06 92 CYS A N 1
ATOM 659 C CA . CYS A 1 92 ? -3.572 11.927 9.948 1.00 92.06 92 CYS A CA 1
ATOM 660 C C . CYS A 1 92 ? -2.456 11.671 10.971 1.00 92.06 92 CYS A C 1
ATOM 662 O O . CYS A 1 92 ? -1.555 12.490 11.152 1.00 92.06 92 CYS A O 1
ATOM 664 N N . GLU A 1 93 ? -2.469 10.494 11.590 1.00 94.19 93 GLU A N 1
ATOM 665 C CA . GLU A 1 93 ? -1.337 9.962 12.343 1.00 94.19 93 GLU A CA 1
ATOM 666 C C . GLU A 1 93 ? -0.433 9.149 11.410 1.00 94.19 93 GLU A C 1
ATOM 668 O O . GLU A 1 93 ? -0.902 8.326 10.619 1.00 94.19 93 GLU A O 1
ATOM 673 N N . HIS A 1 94 ? 0.879 9.348 11.520 1.00 95.75 94 HIS A N 1
ATOM 674 C CA . HIS A 1 94 ? 1.876 8.575 10.782 1.00 95.75 94 HIS A CA 1
ATOM 675 C C . HIS A 1 94 ? 2.493 7.522 11.691 1.00 95.75 94 HIS A C 1
ATOM 677 O O . HIS A 1 94 ? 2.880 7.821 12.821 1.00 95.75 94 HIS A O 1
ATOM 683 N N . GLY A 1 95 ? 2.622 6.302 11.183 1.00 96.94 95 GLY A N 1
ATOM 684 C CA . GLY A 1 95 ? 3.228 5.198 11.910 1.00 96.94 95 GLY A CA 1
ATOM 685 C C . GLY A 1 95 ? 4.148 4.353 11.043 1.00 96.94 95 GLY A C 1
ATOM 686 O O . GLY A 1 95 ? 4.249 4.535 9.826 1.00 96.94 95 GLY A O 1
ATOM 687 N N . TRP A 1 96 ? 4.837 3.428 11.709 1.00 97.25 96 TRP A N 1
ATOM 688 C CA . TRP A 1 96 ? 5.823 2.543 11.103 1.00 97.25 96 TRP A CA 1
ATOM 689 C C . TRP A 1 96 ? 5.578 1.103 11.532 1.00 97.25 96 TRP A C 1
ATOM 691 O O . TRP A 1 96 ? 5.419 0.813 12.716 1.00 97.25 96 TRP A O 1
ATOM 701 N N . PHE A 1 97 ? 5.560 0.214 10.552 1.00 91.81 97 PHE A N 1
ATOM 702 C CA . PHE A 1 97 ? 5.368 -1.218 10.683 1.00 91.81 97 PHE A CA 1
ATOM 703 C C . PHE A 1 97 ? 6.628 -1.911 10.155 1.00 91.81 97 PHE A C 1
ATOM 705 O O . PHE A 1 97 ? 7.024 -1.701 9.012 1.00 91.81 97 PHE A O 1
ATOM 712 N N . GLU A 1 98 ? 7.300 -2.702 10.989 1.00 95.56 98 GLU A N 1
ATOM 713 C CA . GLU A 1 98 ? 8.513 -3.406 10.565 1.00 95.56 98 GLU A CA 1
ATOM 714 C C . GLU A 1 98 ? 8.146 -4.679 9.802 1.00 95.56 98 GLU A C 1
ATOM 716 O O . GLU A 1 98 ? 7.414 -5.528 10.309 1.00 95.56 98 GLU A O 1
ATOM 721 N N . SER A 1 99 ? 8.720 -4.851 8.614 1.00 92.56 99 SER A N 1
ATOM 722 C CA . SER A 1 99 ? 8.623 -6.095 7.858 1.00 92.56 99 SER A CA 1
ATOM 723 C C . SER A 1 99 ? 9.952 -6.451 7.219 1.00 92.56 99 SER A C 1
ATOM 725 O O . SER A 1 99 ? 10.575 -5.637 6.548 1.00 92.56 99 SER A O 1
ATOM 727 N N . ASN A 1 100 ? 10.399 -7.693 7.421 1.00 89.75 100 ASN A N 1
ATOM 728 C CA . ASN A 1 100 ? 11.580 -8.255 6.758 1.00 89.75 100 ASN A CA 1
ATOM 729 C C . ASN A 1 100 ? 12.841 -7.369 6.839 1.00 89.75 100 ASN A C 1
ATOM 731 O O . ASN A 1 100 ? 13.634 -7.298 5.899 1.00 89.75 100 ASN A O 1
ATOM 735 N N . GLY A 1 101 ? 13.033 -6.708 7.984 1.00 91.06 101 GLY A N 1
ATOM 736 C CA . GLY A 1 101 ? 14.184 -5.840 8.239 1.00 91.06 101 GLY A CA 1
ATOM 737 C C . GLY A 1 101 ? 14.098 -4.460 7.589 1.00 91.06 101 GLY A C 1
ATOM 738 O O . GLY A 1 101 ? 15.122 -3.784 7.517 1.00 91.06 101 GLY A O 1
ATOM 739 N N . VAL A 1 102 ? 12.917 -4.055 7.117 1.00 94.12 102 VAL A N 1
ATOM 740 C CA . VAL A 1 102 ? 12.644 -2.698 6.645 1.00 94.12 102 VAL A CA 1
ATOM 741 C C . VAL A 1 102 ? 11.442 -2.085 7.360 1.00 94.12 102 VAL A C 1
ATOM 743 O O . VAL A 1 102 ? 10.515 -2.789 7.762 1.00 94.12 102 VAL A O 1
ATOM 746 N N . SER A 1 103 ? 11.434 -0.761 7.461 1.00 97.06 103 SER A N 1
ATOM 747 C CA . SER A 1 103 ? 10.324 0.004 8.017 1.00 97.06 103 SER A CA 1
ATOM 748 C C . SER A 1 103 ? 9.339 0.403 6.917 1.00 97.06 103 SER A C 1
ATOM 750 O O . SER A 1 103 ? 9.662 1.163 6.000 1.00 97.06 103 SER A O 1
ATOM 752 N N . LEU A 1 104 ? 8.112 -0.095 7.022 1.00 97.69 104 LEU A N 1
ATOM 753 C CA . LEU A 1 104 ? 6.997 0.274 6.163 1.00 97.69 104 LEU A CA 1
ATOM 754 C C . LEU A 1 104 ? 6.179 1.372 6.834 1.00 97.69 104 LEU A C 1
ATOM 756 O O . LEU A 1 104 ? 5.803 1.273 7.998 1.00 97.69 104 LEU A O 1
ATOM 760 N N . HIS A 1 105 ? 5.916 2.439 6.105 1.00 98.00 105 HIS A N 1
ATOM 761 C CA . HIS A 1 105 ? 5.136 3.560 6.587 1.00 98.00 105 HIS A CA 1
ATOM 762 C C . HIS A 1 105 ? 3.631 3.269 6.445 1.00 98.00 105 HIS A C 1
ATOM 764 O O . HIS A 1 105 ? 3.187 2.652 5.474 1.00 98.00 105 HIS A O 1
ATOM 770 N N . TYR A 1 106 ? 2.825 3.771 7.378 1.00 97.81 106 TYR A N 1
ATOM 771 C CA . TYR A 1 106 ? 1.374 3.785 7.245 1.00 97.81 106 TYR A CA 1
ATOM 772 C C . TYR A 1 106 ? 0.756 5.080 7.772 1.00 97.81 106 TYR A C 1
ATOM 774 O O . TYR A 1 106 ? 1.308 5.758 8.638 1.00 97.81 106 TYR A O 1
ATOM 782 N N . ARG A 1 107 ? -0.437 5.389 7.262 1.00 96.81 107 ARG A N 1
ATOM 783 C CA . ARG A 1 107 ? -1.324 6.437 7.777 1.00 96.81 107 ARG A CA 1
ATOM 784 C C . ARG A 1 107 ? -2.431 5.820 8.612 1.00 96.81 107 ARG A C 1
ATOM 786 O O . ARG A 1 107 ? -2.939 4.750 8.273 1.00 96.81 107 ARG A O 1
ATOM 793 N N . LYS A 1 108 ? -2.815 6.504 9.678 1.00 96.06 108 LYS A N 1
ATOM 794 C CA . LYS A 1 108 ? -3.845 6.080 10.620 1.00 96.06 108 LYS A CA 1
ATOM 795 C C . LYS A 1 108 ? -4.773 7.253 10.922 1.00 96.06 108 LYS A C 1
ATOM 797 O O . LYS A 1 108 ? -4.322 8.373 11.132 1.00 96.06 108 LYS A O 1
ATOM 802 N N . PHE A 1 109 ? -6.069 6.975 10.965 1.00 94.88 109 PHE A N 1
ATOM 803 C CA . PHE A 1 109 ? -7.105 7.920 11.368 1.00 94.88 109 PHE A CA 1
ATOM 804 C C . PHE A 1 109 ? -7.986 7.249 12.412 1.00 94.88 109 PHE A C 1
ATOM 806 O O . PHE A 1 109 ? -8.611 6.221 12.131 1.00 94.88 109 PHE A O 1
ATOM 813 N N . VAL A 1 110 ? -8.030 7.828 13.608 1.00 91.62 110 VAL A N 1
ATOM 814 C CA . VAL A 1 110 ? -8.871 7.358 14.714 1.00 91.62 110 VAL A CA 1
ATOM 815 C C . VAL A 1 110 ? -10.055 8.308 14.838 1.00 91.62 110 VAL A C 1
ATOM 817 O O . VAL A 1 110 ? -9.856 9.525 14.847 1.00 91.62 110 VAL A O 1
ATOM 820 N N . PRO A 1 111 ? -11.295 7.798 14.918 1.00 89.19 111 PRO A N 1
ATOM 821 C CA . PRO A 1 111 ? -12.448 8.661 15.085 1.00 89.19 111 PRO A CA 1
ATOM 822 C C . PRO A 1 111 ? -12.348 9.418 16.418 1.00 89.19 111 PRO A C 1
ATOM 824 O O . PRO A 1 111 ? -11.944 8.836 17.427 1.00 89.19 111 PRO A O 1
ATOM 827 N N . PRO A 1 112 ? -12.758 10.696 16.466 1.00 82.88 112 PRO A N 1
ATOM 828 C CA . PRO A 1 112 ? -12.726 11.454 17.705 1.00 82.88 112 PRO A CA 1
ATOM 829 C C . PRO A 1 112 ? -13.685 10.861 18.758 1.00 82.88 112 PRO A C 1
ATOM 831 O O . PRO A 1 112 ? -14.638 10.125 18.426 1.00 82.88 112 PRO A O 1
ATOM 834 N N . PRO A 1 113 ? -13.483 11.207 20.045 1.00 78.75 113 PRO A N 1
ATOM 835 C CA . PRO A 1 113 ? -14.433 10.885 21.101 1.00 78.75 113 PRO A CA 1
ATOM 836 C C . PRO A 1 113 ? -15.856 11.334 20.730 1.00 78.75 113 PRO A C 1
ATOM 838 O O . PRO A 1 113 ? -16.032 12.342 20.035 1.00 78.75 113 PRO A O 1
ATOM 841 N N . PRO A 1 114 ? -16.893 10.588 21.142 1.00 73.88 114 PRO A N 1
ATOM 842 C CA . PRO A 1 114 ? -18.267 10.931 20.807 1.00 73.88 114 PRO A CA 1
ATOM 843 C C . PRO A 1 114 ? -18.663 12.310 21.376 1.00 73.88 114 PRO A C 1
ATOM 845 O O . PRO A 1 114 ? -18.240 12.668 22.482 1.00 73.88 114 PRO A O 1
ATOM 848 N N . PRO A 1 115 ? -19.510 13.083 20.666 1.00 67.19 115 PRO A N 1
ATOM 849 C CA . PRO A 1 115 ? -20.053 14.328 21.198 1.00 67.19 115 PRO A CA 1
ATOM 850 C C . PRO A 1 115 ? -20.867 14.017 22.462 1.00 67.19 115 PRO A C 1
ATOM 852 O O . PRO A 1 115 ? -21.859 13.297 22.386 1.00 67.19 115 PRO A O 1
ATOM 855 N N . GLY A 1 116 ? -20.436 14.519 23.625 1.00 68.44 116 GLY A N 1
ATOM 856 C CA . GLY A 1 116 ? -21.093 14.236 24.911 1.00 68.44 116 GLY A CA 1
ATOM 857 C C . GLY A 1 116 ? -20.178 13.814 26.067 1.00 68.44 116 GLY A C 1
ATOM 858 O O . GLY A 1 116 ? -20.684 13.601 27.162 1.00 68.44 116 GLY A O 1
ATOM 859 N N . GLY A 1 117 ? -18.855 13.741 25.869 1.00 55.94 117 GLY A N 1
ATOM 860 C CA . GLY A 1 117 ? -17.894 13.681 26.984 1.00 55.94 117 GLY A CA 1
ATOM 861 C C . GLY A 1 117 ? -17.481 12.284 27.460 1.00 55.94 117 GLY A C 1
ATOM 862 O O . GLY A 1 117 ? -17.079 12.138 28.611 1.00 55.94 117 GLY A O 1
ATOM 863 N N . GLY A 1 118 ? -17.542 11.264 26.599 1.00 62.81 118 GLY A N 1
ATOM 864 C CA . GLY A 1 118 ? -16.842 9.998 26.857 1.00 62.81 118 GLY A CA 1
ATOM 865 C C . GLY A 1 118 ? -15.323 10.175 26.736 1.00 62.81 118 GLY A C 1
ATOM 866 O O . GLY A 1 118 ? -14.862 10.882 25.842 1.00 62.81 118 GLY A O 1
ATOM 867 N N . SER A 1 119 ? -14.546 9.550 27.626 1.00 61.31 119 SER A N 1
ATOM 868 C CA . SER A 1 119 ? -13.075 9.628 27.624 1.00 61.31 119 SER A CA 1
ATOM 869 C C . SER A 1 119 ? -12.408 8.772 26.543 1.00 61.31 119 SER A C 1
ATOM 871 O O . SER A 1 119 ? -11.238 8.990 26.245 1.00 61.31 119 SER A O 1
ATOM 873 N N . GLU A 1 120 ? -13.134 7.821 25.946 1.00 63.44 120 GLU A N 1
ATOM 874 C CA . GLU A 1 120 ? -12.604 6.882 24.953 1.00 63.44 120 GLU A CA 1
ATOM 875 C C . GLU A 1 120 ? -13.383 6.968 23.627 1.00 63.44 120 GLU A C 1
ATOM 877 O O . GLU A 1 120 ? -14.607 7.160 23.631 1.00 63.44 120 GLU A O 1
ATOM 882 N N . PRO A 1 121 ? -12.705 6.839 22.471 1.00 65.75 121 PRO A N 1
ATOM 883 C CA . PRO A 1 121 ? -13.390 6.748 21.194 1.00 65.75 121 PRO A CA 1
ATOM 884 C C . PRO A 1 121 ? -14.196 5.442 21.116 1.00 65.75 121 PRO A C 1
ATOM 886 O O . PRO A 1 121 ? -13.653 4.353 21.207 1.00 65.75 121 PRO A O 1
ATOM 889 N N . ASP A 1 122 ? -15.514 5.535 20.927 1.00 80.50 122 ASP A N 1
ATOM 890 C CA . ASP A 1 122 ? -16.367 4.387 20.572 1.00 80.50 122 ASP A CA 1
ATOM 891 C C . ASP A 1 122 ? -16.010 3.908 19.152 1.00 80.50 122 ASP A C 1
ATOM 893 O O . ASP A 1 122 ? -16.522 4.464 18.182 1.00 80.50 122 ASP A O 1
ATOM 897 N N . VAL A 1 123 ? -15.066 2.975 19.013 1.00 89.12 123 VAL A N 1
ATOM 898 C CA . VAL A 1 123 ? -14.650 2.407 17.720 1.00 89.12 123 VAL A CA 1
ATOM 899 C C . VAL A 1 123 ? -15.551 1.228 17.363 1.00 89.12 123 VAL A C 1
ATOM 901 O O . VAL A 1 123 ? -15.655 0.252 18.102 1.00 89.12 123 VAL A O 1
ATOM 904 N N . ARG A 1 124 ? -16.190 1.304 16.192 1.00 92.12 124 ARG A N 1
ATOM 905 C CA . ARG A 1 124 ? -17.150 0.302 15.698 1.00 92.12 124 ARG A CA 1
ATOM 906 C C . ARG A 1 124 ? -16.545 -0.711 14.737 1.00 92.12 124 ARG A C 1
ATOM 908 O O . ARG A 1 124 ? -17.166 -1.734 14.464 1.00 92.12 124 ARG A O 1
ATOM 915 N N . GLY A 1 125 ? -15.364 -0.422 14.206 1.00 95.19 125 GLY A N 1
ATOM 916 C CA . GLY A 1 125 ? -14.687 -1.282 13.252 1.00 95.19 125 GLY A CA 1
ATOM 917 C C . GLY A 1 125 ? -13.336 -0.730 12.826 1.00 95.19 125 GLY A C 1
ATOM 918 O O . GLY A 1 125 ? -13.004 0.430 13.070 1.00 95.19 125 GLY A O 1
ATOM 919 N N . ILE A 1 126 ? -12.567 -1.578 12.160 1.00 97.75 126 ILE A N 1
ATOM 920 C CA . ILE A 1 126 ? -11.257 -1.255 11.601 1.00 97.75 126 ILE A CA 1
ATOM 921 C C . ILE A 1 126 ? -11.360 -1.416 10.094 1.00 97.75 126 ILE A C 1
ATOM 923 O O . ILE A 1 126 ? -11.873 -2.423 9.612 1.00 97.75 126 ILE A O 1
ATOM 927 N N . LEU A 1 127 ? -10.873 -0.435 9.345 1.00 98.44 127 LEU A N 1
ATOM 928 C CA . LEU A 1 127 ? -10.731 -0.510 7.902 1.00 98.44 127 LEU A CA 1
ATOM 929 C C . LEU A 1 127 ? -9.256 -0.388 7.533 1.00 98.44 127 LEU A C 1
ATOM 931 O O . LEU A 1 127 ? -8.660 0.670 7.708 1.00 98.44 127 LEU A O 1
ATOM 935 N N . VAL A 1 128 ? -8.682 -1.453 6.984 1.00 98.62 128 VAL A N 1
ATOM 936 C CA . VAL A 1 128 ? -7.339 -1.434 6.396 1.00 98.62 128 VAL A CA 1
ATOM 937 C C . VAL A 1 128 ? -7.458 -1.181 4.896 1.00 98.62 128 VAL A C 1
ATOM 939 O O . VAL A 1 128 ? -8.153 -1.916 4.204 1.00 98.62 128 VAL A O 1
ATOM 942 N N . PHE A 1 129 ? -6.787 -0.158 4.378 1.00 98.38 129 PHE A N 1
ATOM 943 C CA . PHE A 1 129 ? -6.756 0.219 2.970 1.00 98.38 129 PHE A CA 1
ATOM 944 C C . PHE A 1 129 ? -5.402 -0.109 2.328 1.00 98.38 129 PHE A C 1
ATOM 946 O O . PHE A 1 129 ? -4.351 0.317 2.808 1.00 98.38 129 PHE A O 1
ATOM 953 N N . GLN A 1 130 ? -5.445 -0.795 1.185 1.00 98.00 130 GLN A N 1
ATOM 954 C CA . GLN A 1 130 ? -4.287 -1.138 0.367 1.00 98.00 130 GLN A CA 1
ATOM 955 C C . GLN A 1 130 ? -4.331 -0.418 -0.989 1.00 98.00 130 GLN A C 1
ATOM 957 O O . GLN A 1 130 ? -5.216 -0.649 -1.823 1.00 98.00 130 GLN A O 1
ATOM 962 N N . HIS A 1 131 ? -3.334 0.434 -1.241 1.00 96.44 131 HIS A N 1
ATOM 963 C CA . HIS A 1 131 ? -3.222 1.175 -2.499 1.00 96.44 131 HIS A CA 1
ATOM 964 C C . HIS A 1 131 ? -2.807 0.280 -3.684 1.00 96.44 131 HIS A C 1
ATOM 966 O O . HIS A 1 131 ? -2.343 -0.848 -3.520 1.00 96.44 131 HIS A O 1
ATOM 972 N N . GLY A 1 132 ? -2.965 0.798 -4.907 1.00 94.19 132 GLY A N 1
ATOM 973 C CA . GLY A 1 132 ? -2.540 0.128 -6.143 1.00 94.19 132 GLY A CA 1
ATOM 974 C C . GLY A 1 132 ? -1.038 0.260 -6.429 1.00 94.19 132 GLY A C 1
ATOM 975 O O . GLY A 1 132 ? -0.347 1.054 -5.800 1.00 94.19 132 GLY A O 1
ATOM 976 N N . ILE A 1 133 ? -0.545 -0.472 -7.430 1.00 92.19 133 ILE A N 1
ATOM 977 C CA . ILE A 1 133 ? 0.892 -0.665 -7.708 1.00 92.19 133 ILE A CA 1
ATOM 978 C C . ILE A 1 133 ? 1.705 0.609 -7.998 1.00 92.19 133 ILE A C 1
ATOM 980 O O . ILE A 1 133 ? 2.915 0.570 -7.921 1.00 92.19 133 ILE A O 1
ATOM 984 N N . GLN A 1 134 ? 1.096 1.737 -8.364 1.00 89.44 134 GLN A N 1
ATOM 985 C CA . GLN A 1 134 ? 1.839 2.987 -8.640 1.00 89.44 134 GLN A CA 1
ATOM 986 C C . GLN A 1 134 ? 1.521 4.117 -7.669 1.00 89.44 134 GLN A C 1
ATOM 988 O O . GLN A 1 134 ? 1.973 5.243 -7.852 1.00 89.44 134 GLN A O 1
ATOM 993 N N . ALA A 1 135 ? 0.691 3.818 -6.677 1.00 91.06 135 ALA A N 1
ATOM 994 C CA . ALA A 1 135 ? 0.186 4.781 -5.721 1.00 91.06 135 ALA A CA 1
ATOM 995 C C . ALA A 1 135 ? 0.898 4.622 -4.372 1.00 91.06 135 ALA A C 1
ATOM 997 O O . ALA A 1 135 ? 1.883 3.896 -4.246 1.00 91.06 135 ALA A O 1
ATOM 998 N N . HIS A 1 136 ? 0.353 5.297 -3.370 1.00 93.75 136 HIS A N 1
ATOM 999 C CA . HIS A 1 136 ? 0.729 5.199 -1.969 1.00 93.75 136 HIS A CA 1
ATOM 1000 C C . HIS A 1 136 ? -0.521 5.450 -1.102 1.00 93.75 136 HIS A C 1
ATOM 1002 O O . HIS A 1 136 ? -1.576 5.854 -1.607 1.00 93.75 136 HIS A O 1
ATOM 1008 N N . SER A 1 137 ? -0.415 5.207 0.200 1.00 93.31 137 SER A N 1
ATOM 1009 C CA . SER A 1 137 ? -1.433 5.460 1.229 1.00 93.31 137 SER A CA 1
ATOM 1010 C C . SER A 1 137 ? -1.865 6.924 1.292 1.00 93.31 137 SER A C 1
ATOM 1012 O O . SER A 1 137 ? -2.994 7.214 1.642 1.00 93.31 137 SER A O 1
ATOM 1014 N N . GLY A 1 138 ? -1.013 7.860 0.887 1.00 87.38 138 GLY A N 1
ATOM 1015 C CA . GLY A 1 138 ? -1.322 9.290 0.847 1.00 87.38 138 GLY A CA 1
ATOM 1016 C C . GLY A 1 138 ? -2.028 9.761 -0.427 1.00 87.38 138 GLY A C 1
ATOM 1017 O O . GLY A 1 138 ? -2.071 10.965 -0.655 1.00 87.38 138 GLY A O 1
ATOM 1018 N N . ASN A 1 139 ? -2.569 8.865 -1.268 1.00 83.88 139 ASN A N 1
ATOM 1019 C CA . ASN A 1 139 ? -3.338 9.239 -2.467 1.00 83.88 139 ASN A CA 1
ATOM 1020 C C . ASN A 1 139 ? -4.751 9.763 -2.108 1.00 83.88 139 ASN A C 1
ATOM 1022 O O . ASN A 1 139 ? -5.789 9.297 -2.592 1.00 83.88 139 ASN A O 1
ATOM 1026 N N . ALA A 1 140 ? -4.776 10.710 -1.176 1.00 76.31 140 ALA A N 1
ATOM 1027 C CA . ALA A 1 140 ? -5.884 11.573 -0.844 1.00 76.31 140 ALA A CA 1
ATOM 1028 C C . ALA A 1 140 ? -5.752 12.854 -1.657 1.00 76.31 140 ALA A C 1
ATOM 1030 O O . ALA A 1 140 ? -4.659 13.386 -1.843 1.00 76.31 140 ALA A O 1
ATOM 1031 N N . LEU A 1 141 ? -6.877 13.389 -2.111 1.00 78.00 141 LEU A N 1
ATOM 1032 C CA . LEU A 1 141 ? -6.893 14.719 -2.697 1.00 78.00 141 LEU A CA 1
ATOM 1033 C C . LEU A 1 141 ? -8.013 15.514 -2.052 1.00 78.00 141 LEU A C 1
ATOM 1035 O O . LEU A 1 141 ? -9.134 15.029 -1.874 1.00 78.00 141 LEU A O 1
ATOM 1039 N N . ARG A 1 142 ? -7.698 16.759 -1.722 1.00 83.94 142 ARG A N 1
ATOM 1040 C CA . ARG A 1 142 ? -8.675 17.780 -1.385 1.00 83.94 142 ARG A CA 1
ATOM 1041 C C . ARG A 1 142 ? -8.431 18.947 -2.316 1.00 83.94 142 ARG A C 1
ATOM 1043 O O . ARG A 1 142 ? -7.366 19.558 -2.283 1.00 83.94 142 ARG A O 1
ATOM 1050 N N . LEU A 1 143 ? -9.388 19.220 -3.192 1.00 82.25 143 LEU A N 1
ATOM 1051 C CA . LEU A 1 143 ? -9.251 20.335 -4.114 1.00 82.25 143 LEU A CA 1
ATOM 1052 C C . LEU A 1 143 ? -9.333 21.640 -3.335 1.00 82.25 143 LEU A C 1
ATOM 1054 O O . LEU A 1 143 ? -10.345 21.925 -2.701 1.00 82.25 143 LEU A O 1
ATOM 1058 N N . VAL A 1 144 ? -8.265 22.433 -3.382 1.00 74.31 144 VAL A N 1
ATOM 1059 C CA . VAL A 1 144 ? -8.195 23.724 -2.680 1.00 74.31 144 VAL A CA 1
ATOM 1060 C C . VAL A 1 144 ? -9.248 24.697 -3.217 1.00 74.31 144 VAL A C 1
ATOM 1062 O O . VAL A 1 144 ? -9.795 25.489 -2.458 1.00 74.31 144 VAL A O 1
ATOM 1065 N N . SER A 1 145 ? -9.583 24.596 -4.507 1.00 79.56 145 SER A N 1
ATOM 1066 C CA . SER A 1 145 ? -10.535 25.475 -5.194 1.00 79.56 145 SER A CA 1
ATOM 1067 C C . SER A 1 145 ? -11.951 25.443 -4.607 1.00 79.56 145 SER A C 1
ATOM 1069 O O . SER A 1 145 ? -12.621 26.471 -4.575 1.00 79.56 145 SER A O 1
ATOM 1071 N N . ASN A 1 146 ? -12.423 24.278 -4.154 1.00 84.56 146 ASN A N 1
ATOM 1072 C CA . ASN A 1 146 ? -13.817 24.075 -3.735 1.00 84.56 146 ASN A CA 1
ATOM 1073 C C . ASN A 1 146 ? -13.991 23.122 -2.537 1.00 84.56 146 ASN A C 1
ATOM 1075 O O . ASN A 1 146 ? -15.113 22.813 -2.144 1.00 84.56 146 ASN A O 1
ATOM 1079 N N . GLY A 1 147 ? -12.897 22.627 -1.959 1.00 84.88 147 GLY A N 1
ATOM 1080 C CA . GLY A 1 147 ? -12.900 21.696 -0.834 1.00 84.88 147 GLY A CA 1
ATOM 1081 C C . GLY A 1 147 ? -13.317 20.262 -1.172 1.00 84.88 147 GLY A C 1
ATOM 1082 O O . GLY A 1 147 ? -13.485 19.463 -0.246 1.00 84.88 147 GLY A O 1
ATOM 1083 N N . ARG A 1 148 ? -13.490 19.905 -2.455 1.00 89.25 148 ARG A N 1
ATOM 1084 C CA . ARG A 1 148 ? -13.929 18.564 -2.869 1.00 89.25 148 ARG A CA 1
ATOM 1085 C C . ARG A 1 148 ? -12.897 17.511 -2.468 1.00 89.25 148 ARG A C 1
ATOM 1087 O O . ARG A 1 148 ? -11.741 17.574 -2.887 1.00 89.25 148 ARG A O 1
ATOM 1094 N N . LYS A 1 149 ? -13.342 16.536 -1.675 1.00 90.00 149 LYS A N 1
ATOM 1095 C CA . LYS A 1 149 ? -12.569 15.364 -1.244 1.00 90.00 149 LYS A CA 1
ATOM 1096 C C . LYS A 1 149 ? -12.615 14.271 -2.314 1.00 90.00 149 LYS A C 1
ATOM 1098 O O . LYS A 1 149 ? -13.656 14.073 -2.937 1.00 90.00 149 LYS A O 1
ATOM 1103 N N . LEU A 1 150 ? -11.499 13.582 -2.533 1.00 88.88 150 LEU A N 1
ATOM 1104 C CA . LEU A 1 150 ? -11.314 12.514 -3.516 1.00 88.88 150 LEU A CA 1
ATOM 1105 C C . LEU A 1 150 ? -10.301 11.479 -3.001 1.00 88.88 150 LEU A C 1
ATOM 1107 O O . LEU A 1 150 ? -9.419 11.789 -2.197 1.00 88.88 150 LEU A O 1
ATOM 1111 N N . GLY A 1 151 ? -10.383 10.253 -3.519 1.00 88.06 151 GLY A N 1
ATOM 1112 C CA . GLY A 1 151 ? -9.466 9.178 -3.134 1.00 88.06 151 GLY A CA 1
ATOM 1113 C C . GLY A 1 151 ? -9.595 8.847 -1.648 1.00 88.06 151 GLY A C 1
ATOM 1114 O O . GLY A 1 151 ? -10.713 8.739 -1.134 1.00 88.06 151 GLY A O 1
ATOM 1115 N N . LEU A 1 152 ? -8.463 8.717 -0.950 1.00 91.19 152 LEU A N 1
ATOM 1116 C CA . LEU A 1 152 ? -8.476 8.319 0.459 1.00 91.19 152 LEU A CA 1
ATOM 1117 C C . LEU A 1 152 ? -9.202 9.329 1.372 1.00 91.19 152 LEU A C 1
ATOM 1119 O O . LEU A 1 152 ? -9.784 8.913 2.367 1.00 91.19 152 LEU A O 1
ATOM 1123 N N . SER A 1 153 ? -9.286 10.619 1.020 1.00 90.94 153 SER A N 1
ATOM 1124 C CA . SER A 1 153 ? -9.977 11.612 1.866 1.00 90.94 153 SER A CA 1
ATOM 1125 C C . SER A 1 153 ? -11.499 11.408 1.937 1.00 90.94 153 SER A C 1
ATOM 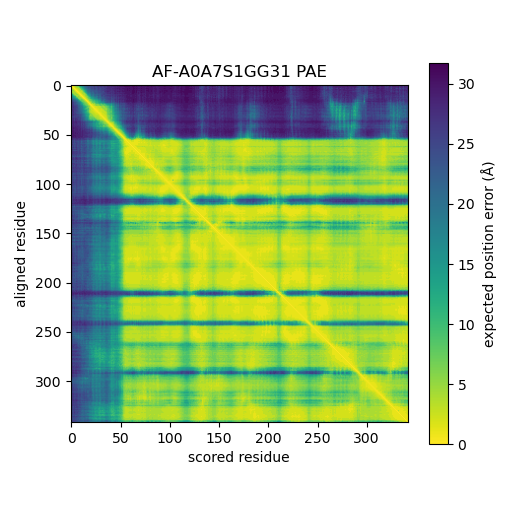1127 O O . SER A 1 153 ? -12.127 11.790 2.928 1.00 90.94 153 SER A O 1
ATOM 1129 N N . ILE A 1 154 ? -12.112 10.773 0.926 1.00 92.56 154 ILE A N 1
ATOM 1130 C CA . ILE A 1 154 ? -13.520 10.339 0.999 1.00 92.56 154 ILE A CA 1
ATOM 1131 C C . ILE A 1 154 ? -13.649 9.189 1.997 1.00 92.56 154 ILE A C 1
ATOM 1133 O O . ILE A 1 154 ? -14.570 9.177 2.815 1.00 92.56 154 ILE A O 1
ATOM 1137 N N . LEU A 1 155 ? -12.716 8.235 1.939 1.00 93.62 155 LEU A N 1
ATOM 1138 C CA . LEU A 1 155 ? -12.721 7.076 2.824 1.00 93.62 155 LEU A CA 1
ATOM 1139 C C . LEU A 1 155 ? -12.498 7.489 4.279 1.00 93.62 155 LEU A C 1
ATOM 1141 O O . LEU A 1 155 ? -13.234 7.041 5.150 1.00 93.62 155 LEU A O 1
ATOM 1145 N N . GLN A 1 156 ? -11.560 8.407 4.519 1.00 93.75 156 GLN A N 1
ATOM 1146 C CA . GLN A 1 156 ? -11.337 9.038 5.817 1.00 93.75 156 GLN A CA 1
ATOM 1147 C C . GLN A 1 156 ? -12.642 9.624 6.366 1.00 93.75 156 GLN A C 1
ATOM 1149 O O . GLN A 1 156 ? -13.070 9.249 7.453 1.00 93.75 156 GLN A O 1
ATOM 1154 N N . GLN A 1 157 ? -13.315 10.490 5.598 1.00 92.38 157 GLN A N 1
ATOM 1155 C CA . GLN A 1 157 ? -14.562 11.120 6.042 1.00 92.38 157 GLN A CA 1
ATOM 1156 C C . GLN A 1 157 ? -15.641 10.087 6.386 1.00 92.38 157 GLN A C 1
ATOM 1158 O O . GLN A 1 157 ? -16.378 10.249 7.363 1.00 92.38 157 GLN A O 1
ATOM 1163 N N . TYR A 1 158 ? -15.757 9.038 5.569 1.00 93.81 158 TYR A N 1
ATOM 1164 C CA . TYR A 1 158 ? -16.697 7.956 5.821 1.00 93.81 158 TYR A CA 1
ATOM 1165 C C . TYR A 1 158 ? -16.364 7.228 7.128 1.00 93.81 158 TYR A C 1
ATOM 1167 O O . TYR A 1 158 ? -17.257 7.035 7.954 1.00 93.81 158 TYR A O 1
ATOM 1175 N N . CYS A 1 159 ? -15.097 6.867 7.339 1.00 95.19 159 CYS A N 1
ATOM 1176 C CA . CYS A 1 159 ? -14.645 6.182 8.544 1.00 95.19 159 CYS A CA 1
ATOM 1177 C C . CYS A 1 159 ? -14.855 7.033 9.798 1.00 95.19 159 CYS A C 1
ATOM 1179 O O . CYS A 1 159 ? -15.444 6.547 10.757 1.00 95.19 159 CYS A O 1
ATOM 1181 N N . GLU A 1 160 ? -14.495 8.316 9.771 1.00 91.88 160 GLU A N 1
ATOM 1182 C CA . GLU A 1 160 ? -14.725 9.247 10.882 1.00 91.88 160 GLU A CA 1
ATOM 1183 C C . GLU A 1 160 ? -16.210 9.330 11.258 1.00 91.88 160 GLU A C 1
ATOM 1185 O O . GLU A 1 160 ? -16.577 9.172 12.423 1.00 91.88 160 GLU A O 1
ATOM 1190 N N . THR A 1 161 ? -17.081 9.515 10.260 1.00 91.50 161 THR A N 1
ATOM 1191 C CA . THR A 1 161 ? -18.533 9.659 10.468 1.00 91.50 161 THR A CA 1
ATOM 1192 C C . THR A 1 161 ? -19.157 8.380 11.028 1.00 91.50 161 THR A C 1
ATOM 1194 O O . THR A 1 161 ? -20.073 8.437 11.848 1.00 91.50 161 THR A O 1
ATOM 1197 N N . ASN A 1 162 ? -18.656 7.218 10.604 1.00 93.38 162 ASN A N 1
ATOM 1198 C CA . ASN A 1 162 ? -19.176 5.909 11.003 1.00 93.38 162 ASN A CA 1
ATOM 1199 C C . ASN A 1 162 ? -18.396 5.263 12.154 1.00 93.38 162 ASN A C 1
ATOM 1201 O O . ASN A 1 162 ? -18.724 4.147 12.559 1.00 93.38 162 ASN A O 1
ATOM 1205 N N . ARG A 1 163 ? -17.410 5.975 12.708 1.00 92.62 163 ARG A N 1
ATOM 1206 C CA . ARG A 1 163 ? -16.583 5.551 13.841 1.00 92.62 163 ARG A CA 1
ATOM 1207 C C . ARG A 1 163 ? -15.732 4.306 13.560 1.00 92.62 163 ARG A C 1
ATOM 1209 O O . ARG A 1 163 ? -15.627 3.412 14.395 1.00 92.62 163 ARG A O 1
ATOM 1216 N N . PHE A 1 164 ? -15.125 4.258 12.380 1.00 95.56 164 PHE A N 1
ATOM 1217 C CA . PHE A 1 164 ? -14.124 3.263 12.004 1.00 95.56 164 PHE A CA 1
ATOM 1218 C C . PHE A 1 164 ? -12.723 3.852 12.128 1.00 95.56 164 PHE A C 1
ATOM 1220 O O . PHE A 1 164 ? -12.494 4.987 11.707 1.00 95.56 164 PHE A O 1
ATOM 1227 N N . CYS A 1 165 ? -11.776 3.061 12.625 1.00 96.25 165 CYS A N 1
ATOM 1228 C CA . CYS A 1 165 ? -10.359 3.382 12.492 1.00 96.25 165 CYS A CA 1
ATOM 1229 C C . CYS A 1 165 ? -9.904 3.044 11.071 1.00 96.25 165 CYS A C 1
ATOM 1231 O O . CYS A 1 165 ? -10.085 1.912 10.622 1.00 96.25 165 CYS A O 1
ATOM 1233 N N . LEU A 1 166 ? -9.326 4.008 10.357 1.00 97.62 166 LEU A N 1
ATOM 1234 C CA . LEU A 1 166 ? -8.778 3.800 9.017 1.00 97.62 166 LEU A CA 1
ATOM 1235 C C . LEU A 1 166 ? -7.261 3.669 9.100 1.00 97.62 166 LEU A C 1
ATOM 1237 O O . LEU A 1 166 ? -6.587 4.582 9.563 1.00 97.62 166 LEU A O 1
ATOM 1241 N N . TYR A 1 167 ? -6.735 2.566 8.590 1.00 98.31 167 TYR A N 1
ATOM 1242 C CA . TYR A 1 167 ? -5.310 2.292 8.461 1.00 98.31 167 TYR A CA 1
ATOM 1243 C C . TYR A 1 167 ? -4.962 2.156 6.982 1.00 98.31 167 TYR A C 1
ATOM 1245 O O . TYR A 1 167 ? -5.636 1.424 6.269 1.00 98.31 167 TYR A O 1
ATOM 1253 N N . ALA A 1 168 ? -3.925 2.828 6.495 1.00 97.81 168 ALA 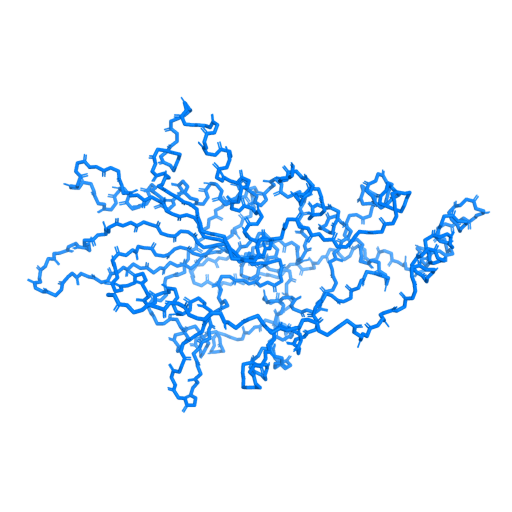A N 1
ATOM 1254 C CA . ALA A 1 168 ? -3.516 2.780 5.094 1.00 97.81 168 ALA A CA 1
ATOM 1255 C C . ALA A 1 168 ? -2.004 2.554 4.984 1.00 97.81 168 ALA A C 1
ATOM 1257 O O . ALA A 1 168 ? -1.221 3.413 5.381 1.00 97.81 168 ALA A O 1
ATOM 1258 N N . LEU A 1 169 ? -1.602 1.404 4.441 1.00 97.31 169 LEU A N 1
ATOM 1259 C CA . LEU A 1 169 ? -0.205 0.959 4.365 1.00 97.31 169 LEU A CA 1
ATOM 1260 C C . LEU A 1 169 ? 0.454 1.387 3.053 1.00 97.31 169 LEU A C 1
ATOM 1262 O O . LEU A 1 169 ? -0.127 1.174 1.989 1.00 97.31 169 LEU A O 1
ATOM 1266 N N . ASP A 1 170 ? 1.686 1.895 3.115 1.00 97.31 170 ASP A N 1
ATOM 1267 C CA . ASP A 1 170 ? 2.576 1.969 1.954 1.00 97.31 170 ASP A CA 1
ATOM 1268 C C . ASP A 1 170 ? 3.289 0.625 1.749 1.00 97.31 170 ASP A C 1
ATOM 1270 O O . ASP A 1 170 ? 3.988 0.134 2.637 1.00 97.31 170 ASP A O 1
ATOM 1274 N N . MET A 1 171 ? 3.159 0.027 0.562 1.00 95.75 171 MET A N 1
ATOM 1275 C CA . MET A 1 171 ? 3.879 -1.212 0.232 1.00 95.75 171 MET A CA 1
ATOM 1276 C C . MET A 1 171 ? 5.397 -1.006 0.263 1.00 95.75 171 MET A C 1
ATOM 1278 O O . MET A 1 171 ? 5.887 0.098 0.016 1.00 95.75 171 MET A O 1
ATOM 1282 N N . TYR A 1 172 ? 6.153 -2.090 0.455 1.00 94.81 172 TYR A N 1
ATOM 1283 C CA . TYR A 1 172 ? 7.596 -2.099 0.215 1.00 94.81 172 TYR A CA 1
ATOM 1284 C C . TYR A 1 172 ? 7.927 -1.395 -1.112 1.00 94.81 172 TYR A C 1
ATOM 128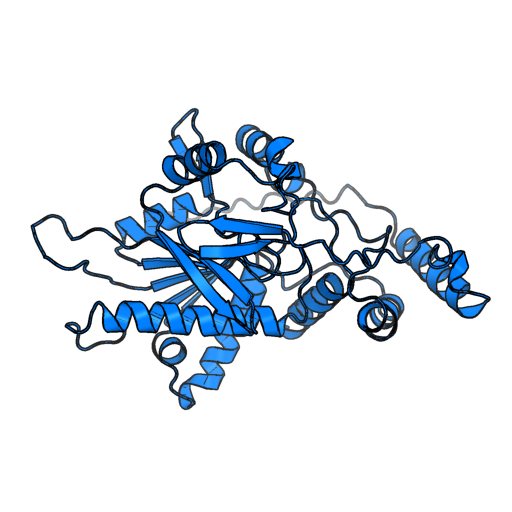6 O O . TYR A 1 172 ? 7.330 -1.683 -2.155 1.00 94.81 172 TYR A O 1
ATOM 1294 N N . GLY A 1 173 ? 8.871 -0.454 -1.091 1.00 93.00 173 GLY A N 1
ATOM 1295 C CA . GLY A 1 173 ? 9.284 0.261 -2.297 1.00 93.00 173 GLY A CA 1
ATOM 1296 C C . GLY A 1 173 ? 8.305 1.332 -2.801 1.00 93.00 173 GLY A C 1
ATOM 1297 O O . GLY A 1 173 ? 8.542 1.860 -3.889 1.00 93.00 173 GLY A O 1
ATOM 1298 N N . HIS A 1 174 ? 7.245 1.659 -2.054 1.00 94.31 174 HIS A N 1
ATOM 1299 C CA . HIS A 1 174 ? 6.233 2.665 -2.405 1.00 94.31 174 HIS A CA 1
ATOM 1300 C C . HIS A 1 174 ? 6.114 3.734 -1.319 1.00 94.31 174 HIS A C 1
ATOM 1302 O O . HIS A 1 174 ? 6.494 3.502 -0.172 1.00 94.31 174 HIS A O 1
ATOM 1308 N N . GLY A 1 175 ? 5.587 4.908 -1.677 1.00 94.06 175 GLY A N 1
ATOM 1309 C CA . GLY A 1 175 ? 5.311 5.978 -0.723 1.00 94.06 175 GLY A CA 1
ATOM 1310 C C . GLY A 1 175 ? 6.515 6.307 0.158 1.00 94.06 175 GLY A C 1
ATOM 1311 O O . GLY A 1 175 ? 7.638 6.453 -0.333 1.00 94.06 175 GLY A O 1
ATOM 1312 N N . PHE A 1 176 ? 6.284 6.362 1.466 1.00 95.62 176 PHE A N 1
ATOM 1313 C CA . PHE A 1 176 ? 7.315 6.597 2.478 1.00 95.62 176 PHE A CA 1
ATOM 1314 C C . PHE A 1 176 ? 7.861 5.310 3.110 1.00 95.62 176 PHE A C 1
ATOM 1316 O O . PHE A 1 176 ? 8.685 5.388 4.018 1.00 95.62 176 PHE A O 1
ATOM 1323 N N . SER A 1 177 ? 7.434 4.132 2.644 1.00 96.62 177 SER A N 1
ATOM 1324 C CA . SER A 1 177 ? 8.024 2.860 3.066 1.00 96.62 177 SER A CA 1
ATOM 1325 C C . SER A 1 177 ? 9.435 2.721 2.528 1.00 96.62 177 SER A C 1
ATOM 1327 O O . SER A 1 177 ? 9.740 3.192 1.433 1.00 96.62 177 SER A O 1
ATOM 1329 N N . GLU A 1 178 ? 10.300 2.034 3.262 1.00 95.94 178 GLU A N 1
ATOM 1330 C CA . GLU A 1 178 ? 11.630 1.668 2.787 1.00 95.94 178 GLU A CA 1
ATOM 1331 C C . GLU A 1 178 ? 11.575 0.690 1.596 1.00 95.94 178 GLU A C 1
ATOM 1333 O O . GLU A 1 178 ? 10.525 0.204 1.167 1.00 95.94 178 GLU A O 1
ATOM 1338 N N . GLY A 1 179 ? 12.746 0.421 1.017 1.00 92.94 179 GLY A N 1
ATOM 1339 C CA . GLY A 1 179 ? 12.906 -0.545 -0.063 1.00 92.94 179 GLY A CA 1
ATOM 1340 C C . GLY A 1 179 ? 13.191 0.079 -1.423 1.00 92.94 179 GLY A C 1
ATOM 1341 O O . GLY A 1 179 ? 13.013 1.281 -1.657 1.00 92.94 179 GLY A O 1
ATOM 1342 N N . THR A 1 180 ? 13.664 -0.765 -2.343 1.00 91.31 180 THR A N 1
ATOM 1343 C CA . THR A 1 180 ? 13.969 -0.345 -3.717 1.00 91.31 180 THR A CA 1
ATOM 1344 C C . THR A 1 180 ? 12.683 0.123 -4.401 1.00 91.31 180 THR A C 1
ATOM 1346 O O . THR A 1 180 ? 11.708 -0.625 -4.433 1.00 91.31 180 THR A O 1
ATOM 1349 N N . ARG A 1 181 ? 12.673 1.350 -4.947 1.00 89.88 181 ARG A N 1
ATOM 1350 C CA . ARG A 1 181 ? 11.484 1.913 -5.611 1.00 89.88 181 ARG A CA 1
ATOM 1351 C C . ARG A 1 181 ? 10.948 0.961 -6.674 1.00 89.88 181 ARG A C 1
ATOM 1353 O O . ARG A 1 181 ? 11.714 0.487 -7.514 1.00 89.88 181 ARG A O 1
ATOM 1360 N N . MET A 1 182 ? 9.643 0.696 -6.620 1.00 87.44 182 MET A N 1
ATOM 1361 C CA . MET A 1 182 ? 8.913 -0.141 -7.584 1.00 87.44 182 MET A CA 1
ATOM 1362 C C . MET A 1 182 ? 9.442 -1.569 -7.749 1.00 87.44 182 MET A C 1
ATOM 1364 O O . MET A 1 182 ? 9.131 -2.243 -8.736 1.00 87.44 182 MET A O 1
ATOM 1368 N N . TYR A 1 183 ? 10.228 -2.049 -6.787 1.00 91.44 183 TYR A N 1
ATOM 1369 C CA . TYR A 1 183 ? 10.704 -3.421 -6.729 1.00 91.44 183 TYR A CA 1
ATOM 1370 C C . TYR A 1 183 ? 9.929 -4.179 -5.662 1.00 91.44 183 TYR A C 1
ATOM 1372 O O . TYR A 1 183 ? 10.008 -3.834 -4.491 1.00 91.44 183 TYR A O 1
ATOM 1380 N N . ILE A 1 184 ? 9.232 -5.236 -6.058 1.00 91.44 184 ILE A N 1
ATOM 1381 C CA . ILE A 1 184 ? 8.562 -6.159 -5.146 1.00 91.44 184 ILE A CA 1
ATOM 1382 C C . ILE A 1 184 ? 9.283 -7.508 -5.260 1.00 91.44 184 ILE A C 1
ATOM 1384 O O . ILE A 1 184 ? 9.291 -8.080 -6.354 1.00 91.44 184 ILE A O 1
ATOM 1388 N N . PRO A 1 185 ? 9.904 -8.027 -4.181 1.00 90.12 185 PRO A N 1
ATOM 1389 C CA . PRO A 1 185 ? 10.639 -9.293 -4.235 1.00 90.12 185 PRO A CA 1
ATOM 1390 C C . PRO A 1 185 ? 9.762 -10.470 -4.680 1.00 90.12 185 PRO A C 1
ATOM 1392 O O . PRO A 1 185 ? 10.159 -11.264 -5.533 1.00 90.12 185 PRO A O 1
ATOM 1395 N N . SER A 1 186 ? 8.554 -10.560 -4.128 1.00 93.50 186 SER A N 1
ATOM 1396 C CA . SER A 1 186 ? 7.506 -11.499 -4.522 1.00 93.50 186 SER A CA 1
ATOM 1397 C C . SER A 1 186 ? 6.146 -10.905 -4.170 1.00 93.50 186 SER A C 1
ATOM 1399 O O . SER A 1 186 ? 6.035 -10.105 -3.241 1.00 93.50 186 SER A O 1
ATOM 1401 N N . TRP A 1 187 ? 5.090 -11.280 -4.888 1.00 95.19 187 TRP A N 1
ATOM 1402 C CA . TRP A 1 187 ? 3.758 -10.761 -4.569 1.00 95.19 187 TRP A CA 1
ATOM 1403 C C . TRP A 1 187 ? 3.247 -11.272 -3.216 1.00 95.19 187 TRP A C 1
ATOM 1405 O O . TRP A 1 187 ? 2.485 -10.576 -2.549 1.00 95.19 187 TRP A O 1
ATOM 1415 N N . GLN A 1 188 ? 3.694 -12.459 -2.792 1.00 96.56 188 GLN A N 1
ATOM 1416 C CA . GLN A 1 188 ? 3.396 -13.017 -1.477 1.00 96.56 188 GLN A CA 1
ATOM 1417 C C . GLN A 1 188 ? 3.974 -12.144 -0.369 1.00 96.56 188 GLN A C 1
ATOM 1419 O O . GLN A 1 188 ? 3.309 -11.979 0.638 1.00 96.56 188 GLN A O 1
ATOM 1424 N N . HIS A 1 189 ? 5.142 -11.525 -0.575 1.00 94.62 189 HIS A N 1
ATOM 1425 C CA . HIS A 1 189 ? 5.707 -10.581 0.388 1.00 94.62 189 HIS A CA 1
ATOM 1426 C C . HIS A 1 189 ? 4.727 -9.442 0.683 1.00 94.62 189 HIS A C 1
ATOM 1428 O O . HIS A 1 189 ? 4.389 -9.207 1.833 1.00 94.62 189 HIS A O 1
ATOM 1434 N N . ASN A 1 190 ? 4.172 -8.813 -0.357 1.00 95.56 190 ASN A N 1
ATOM 1435 C CA . ASN A 1 190 ? 3.180 -7.752 -0.175 1.00 95.56 190 ASN A CA 1
ATOM 1436 C C . ASN A 1 190 ? 1.871 -8.256 0.450 1.00 95.56 190 ASN A C 1
ATOM 1438 O O . ASN A 1 190 ? 1.231 -7.528 1.205 1.00 95.56 190 ASN A O 1
ATOM 1442 N N . ARG A 1 191 ? 1.438 -9.481 0.119 1.00 96.94 191 ARG A N 1
ATOM 1443 C CA . ARG A 1 191 ? 0.267 -10.101 0.760 1.00 96.94 191 ARG A CA 1
ATOM 1444 C C . ARG A 1 191 ? 0.526 -10.307 2.252 1.00 96.94 191 ARG A C 1
ATOM 1446 O O . ARG A 1 191 ? -0.332 -9.974 3.060 1.00 96.94 191 ARG A O 1
ATOM 1453 N N . ASP A 1 192 ? 1.682 -10.856 2.598 1.00 96.62 192 ASP A N 1
ATOM 1454 C CA . ASP A 1 192 ? 2.054 -11.183 3.971 1.00 96.62 192 ASP A CA 1
ATOM 1455 C C . ASP A 1 192 ? 2.255 -9.899 4.788 1.00 96.62 192 ASP A C 1
ATOM 1457 O O . ASP A 1 192 ? 1.781 -9.824 5.917 1.00 96.62 192 ASP A O 1
ATOM 1461 N N . ASP A 1 193 ? 2.833 -8.850 4.195 1.00 97.38 193 ASP A N 1
ATOM 1462 C CA . ASP A 1 193 ? 2.893 -7.506 4.783 1.00 97.38 193 ASP A CA 1
ATOM 1463 C C . ASP A 1 193 ? 1.497 -6.963 5.089 1.00 97.38 193 ASP A C 1
ATOM 1465 O O . ASP A 1 193 ? 1.249 -6.510 6.203 1.00 97.38 193 ASP A O 1
ATOM 1469 N N . LEU A 1 194 ? 0.562 -7.053 4.135 1.00 98.12 194 LEU A N 1
ATOM 1470 C CA . LEU A 1 194 ? -0.824 -6.634 4.345 1.00 98.12 194 LEU A CA 1
ATOM 1471 C C . LEU A 1 194 ? -1.491 -7.435 5.474 1.00 98.12 194 LEU A C 1
ATOM 1473 O O . LEU A 1 194 ? -2.195 -6.859 6.303 1.00 98.12 194 LEU A O 1
ATOM 1477 N N . MET A 1 195 ? -1.275 -8.751 5.529 1.00 97.56 195 MET A N 1
ATOM 1478 C CA . MET A 1 195 ? -1.840 -9.601 6.579 1.00 97.56 195 MET A CA 1
ATOM 1479 C C . MET A 1 195 ? -1.266 -9.265 7.959 1.00 97.56 195 MET A C 1
ATOM 1481 O O . MET A 1 195 ? -2.023 -9.091 8.913 1.00 97.56 195 MET A O 1
ATOM 1485 N N . ASN A 1 196 ? 0.052 -9.108 8.059 1.00 97.06 196 ASN A N 1
ATOM 1486 C CA . ASN A 1 196 ? 0.721 -8.727 9.301 1.00 97.06 196 ASN A CA 1
ATOM 1487 C C . ASN A 1 196 ? 0.317 -7.315 9.749 1.00 97.06 196 ASN A C 1
ATOM 1489 O O . ASN A 1 196 ? 0.132 -7.066 10.939 1.00 97.06 196 ASN A O 1
ATOM 1493 N N . PHE A 1 197 ? 0.114 -6.397 8.804 1.00 98.25 197 PHE A N 1
ATOM 1494 C CA . PHE A 1 197 ? -0.388 -5.060 9.089 1.00 98.25 197 PHE A CA 1
ATOM 1495 C C . PHE A 1 197 ? -1.830 -5.080 9.618 1.00 98.25 197 PHE A C 1
ATOM 1497 O O . PHE A 1 197 ? -2.154 -4.343 10.548 1.00 98.25 197 PHE A O 1
ATOM 1504 N N . CYS A 1 198 ? -2.687 -5.964 9.095 1.00 97.94 198 CYS A N 1
ATOM 1505 C CA . CYS A 1 198 ? -4.020 -6.189 9.659 1.00 97.94 198 CYS A CA 1
ATOM 1506 C C . CYS A 1 198 ? -3.945 -6.709 11.102 1.00 97.94 198 CYS A C 1
ATOM 1508 O O . CYS A 1 198 ? -4.690 -6.236 11.957 1.00 97.94 198 CYS A O 1
ATOM 1510 N N . GLU A 1 199 ? -3.036 -7.646 11.387 1.00 96.25 199 GLU A N 1
ATOM 1511 C CA . GLU A 1 199 ? -2.813 -8.166 12.743 1.00 96.25 199 GLU A CA 1
ATOM 1512 C C . GLU A 1 199 ? -2.358 -7.059 13.701 1.00 96.25 199 GLU A C 1
ATOM 1514 O O . GLU A 1 199 ? -2.873 -6.954 14.816 1.00 96.25 199 GLU A O 1
ATOM 1519 N N . MET A 1 200 ? -1.450 -6.190 13.248 1.00 96.94 200 MET A N 1
ATOM 1520 C CA . MET A 1 200 ? -0.999 -5.023 14.005 1.00 96.94 200 MET A CA 1
ATOM 1521 C C . MET A 1 200 ? -2.161 -4.064 14.301 1.00 96.94 200 MET A C 1
ATOM 1523 O O . MET A 1 200 ? -2.355 -3.694 15.457 1.00 96.94 200 MET A O 1
ATOM 1527 N N . ALA A 1 201 ? -2.957 -3.697 13.290 1.00 96.75 201 ALA A N 1
ATOM 1528 C CA . ALA A 1 201 ? -4.082 -2.776 13.450 1.00 96.75 201 ALA A CA 1
ATOM 1529 C C . ALA A 1 201 ? -5.148 -3.327 14.413 1.00 96.75 201 ALA A C 1
ATOM 1531 O O . ALA A 1 201 ? -5.625 -2.605 15.287 1.00 96.75 201 ALA A O 1
ATOM 1532 N N . VAL A 1 202 ? -5.491 -4.615 14.300 1.00 95.12 202 VAL A N 1
ATOM 1533 C CA . VAL A 1 202 ? -6.428 -5.273 15.225 1.00 95.12 202 VAL A CA 1
ATOM 1534 C C . VAL A 1 202 ? -5.861 -5.312 16.638 1.00 95.12 202 VAL A C 1
ATOM 1536 O O . VAL A 1 202 ? -6.559 -4.935 17.574 1.00 95.12 202 VAL A O 1
ATOM 1539 N N . SER A 1 203 ? -4.598 -5.707 16.802 1.00 93.19 203 SER A N 1
ATOM 1540 C CA . SER A 1 203 ? -3.955 -5.789 18.118 1.00 93.19 203 SER A CA 1
ATOM 1541 C C . SER A 1 203 ? -3.881 -4.431 18.814 1.00 93.19 203 SER A C 1
ATOM 1543 O O . SER A 1 203 ? -4.184 -4.337 20.002 1.00 93.19 203 SER A O 1
ATOM 1545 N N . GLU A 1 204 ? -3.520 -3.374 18.080 1.00 92.94 204 GLU A N 1
ATOM 1546 C CA . GLU A 1 204 ? -3.459 -2.007 18.607 1.00 92.94 204 GLU A CA 1
ATOM 1547 C C . GLU A 1 204 ? -4.832 -1.558 19.125 1.00 92.94 204 GLU A C 1
ATOM 1549 O O . GLU A 1 204 ? -4.955 -1.102 20.263 1.00 92.94 204 GLU A O 1
ATOM 1554 N N . GLN A 1 205 ? -5.878 -1.734 18.316 1.00 91.25 205 GLN A N 1
ATOM 1555 C CA . GLN A 1 205 ? -7.229 -1.315 18.684 1.00 91.25 205 GLN A CA 1
ATOM 1556 C C . GLN A 1 205 ? -7.815 -2.177 19.807 1.00 91.25 205 GLN A C 1
ATOM 1558 O O . GLN A 1 205 ? -8.468 -1.653 20.705 1.00 91.25 205 GLN A O 1
ATOM 1563 N N . GLN A 1 206 ? -7.533 -3.481 19.827 1.00 87.50 206 GLN A N 1
ATOM 1564 C CA . GLN A 1 206 ? -7.948 -4.370 20.913 1.00 87.50 206 GLN A CA 1
ATOM 1565 C C . GLN A 1 206 ? -7.348 -3.918 22.256 1.00 87.50 206 GLN A C 1
ATOM 1567 O O . GLN A 1 206 ? -8.070 -3.836 23.245 1.00 87.50 206 GLN A O 1
ATOM 1572 N N . GLN A 1 207 ? -6.055 -3.568 22.285 1.00 86.69 207 GLN A N 1
ATOM 1573 C CA . GLN A 1 207 ? -5.372 -3.083 23.491 1.00 86.69 207 GLN A CA 1
ATOM 1574 C C . GLN A 1 207 ? -5.909 -1.730 23.973 1.00 86.69 207 GLN A C 1
ATOM 1576 O O . GLN A 1 207 ? -6.019 -1.506 25.178 1.00 86.69 207 GLN A O 1
ATOM 1581 N N . GLN A 1 208 ? -6.242 -0.832 23.044 1.00 82.88 208 GLN A N 1
ATOM 1582 C CA . GLN A 1 208 ? -6.798 0.487 23.359 1.00 82.88 208 GLN A CA 1
ATOM 1583 C C . GLN A 1 208 ? -8.253 0.410 23.851 1.00 82.88 208 GLN A C 1
ATOM 1585 O O . GLN A 1 208 ? -8.677 1.272 24.613 1.00 82.88 208 GLN A O 1
ATOM 1590 N N . HIS A 1 209 ? -9.000 -0.634 23.472 1.00 75.94 209 HIS A N 1
ATOM 1591 C CA . HIS A 1 209 ? -10.437 -0.776 23.739 1.00 75.94 209 HIS A CA 1
ATOM 1592 C C . HIS A 1 209 ? -10.801 -1.968 24.639 1.00 75.94 209 HIS A C 1
ATOM 1594 O O . HIS A 1 209 ? -11.903 -2.511 24.530 1.00 75.94 209 HIS A O 1
ATOM 1600 N N . ASN A 1 210 ? -9.915 -2.330 25.577 1.00 59.91 210 ASN A N 1
ATOM 1601 C CA . ASN A 1 210 ? -10.035 -3.452 26.531 1.00 59.91 210 ASN A CA 1
ATOM 1602 C C . ASN A 1 210 ? -11.359 -3.532 27.339 1.00 59.91 210 ASN A C 1
ATOM 1604 O O . ASN A 1 210 ? -11.575 -4.512 28.049 1.00 59.91 210 ASN A O 1
ATOM 1608 N N . ASN A 1 211 ? -12.244 -2.535 27.246 1.00 54.03 211 ASN A N 1
ATOM 1609 C CA . ASN A 1 211 ? -13.523 -2.465 27.954 1.00 54.03 211 ASN A CA 1
ATOM 1610 C C . ASN A 1 211 ? -14.712 -3.083 27.188 1.00 54.03 211 ASN A C 1
ATOM 1612 O O . ASN A 1 211 ? -15.757 -3.328 27.792 1.00 54.03 211 ASN A O 1
ATOM 1616 N N . ASN A 1 212 ? -14.583 -3.362 25.883 1.00 58.06 212 ASN A N 1
ATOM 1617 C CA . ASN A 1 212 ? -15.630 -4.030 25.105 1.00 58.06 212 ASN A CA 1
ATOM 1618 C C . ASN A 1 212 ? -15.375 -5.546 25.062 1.00 58.06 212 ASN A C 1
ATOM 1620 O O . ASN A 1 212 ? -14.382 -6.002 24.506 1.00 58.06 212 ASN A O 1
ATOM 1624 N N . ASN A 1 213 ? -16.302 -6.342 25.608 1.00 58.09 213 ASN A N 1
ATOM 1625 C CA . ASN A 1 213 ? -16.262 -7.818 25.671 1.00 58.09 213 ASN A CA 1
ATOM 1626 C C . ASN A 1 213 ? -16.258 -8.543 24.294 1.00 58.09 213 ASN A C 1
ATOM 1628 O O . ASN A 1 213 ? -16.534 -9.741 24.236 1.00 58.09 213 ASN A O 1
ATOM 1632 N N . GLY A 1 214 ? -15.989 -7.855 23.179 1.00 72.94 214 GLY A N 1
ATOM 1633 C CA . GLY A 1 214 ? -16.062 -8.405 21.825 1.00 72.94 214 GLY A CA 1
ATOM 1634 C C . GLY A 1 214 ? -14.921 -7.946 20.917 1.00 72.94 214 GLY A C 1
ATOM 1635 O O . GLY A 1 214 ? -14.365 -6.865 21.083 1.00 72.94 214 GLY A O 1
ATOM 1636 N N . THR A 1 215 ? -14.576 -8.784 19.939 1.00 85.75 215 THR A N 1
ATOM 1637 C CA . THR A 1 215 ? -13.602 -8.469 18.885 1.00 85.75 215 THR A CA 1
ATOM 1638 C C . THR A 1 215 ? -14.136 -7.357 17.982 1.00 85.75 215 THR A C 1
ATOM 1640 O O . THR A 1 215 ? -15.257 -7.449 17.477 1.00 85.75 215 THR A O 1
ATOM 1643 N N . ILE A 1 216 ? -13.333 -6.314 17.757 1.00 91.88 216 ILE A N 1
ATOM 1644 C CA . ILE A 1 216 ? -13.679 -5.225 16.834 1.00 91.88 216 ILE A CA 1
ATOM 1645 C C . ILE A 1 216 ? -13.621 -5.770 15.397 1.00 91.88 216 ILE A C 1
ATOM 1647 O O . ILE A 1 216 ? -12.596 -6.342 15.021 1.00 91.88 216 ILE A O 1
ATOM 1651 N N . PRO A 1 217 ? -14.674 -5.609 14.574 1.00 95.62 217 PRO A N 1
ATOM 1652 C CA . PRO A 1 217 ? -14.687 -6.164 13.227 1.00 95.62 217 PRO A CA 1
ATOM 1653 C C . PRO A 1 217 ? -13.664 -5.468 12.321 1.00 95.62 217 PRO A C 1
ATOM 1655 O O . PRO A 1 217 ? -13.609 -4.238 12.244 1.00 95.62 217 PRO A O 1
ATOM 1658 N N . LEU A 1 218 ? -12.891 -6.271 11.595 1.00 97.75 218 LEU A N 1
ATOM 1659 C CA . LEU A 1 218 ? -11.906 -5.848 10.606 1.00 97.75 218 LEU A CA 1
ATOM 1660 C C . LEU A 1 218 ? -12.488 -5.947 9.194 1.00 97.75 218 LEU A C 1
ATOM 1662 O O . LEU A 1 218 ? -12.994 -6.988 8.777 1.00 97.75 218 LEU A O 1
ATOM 1666 N N . PHE A 1 219 ? -12.322 -4.883 8.421 1.00 98.50 219 PHE A N 1
ATOM 1667 C CA . PHE A 1 219 ? -12.558 -4.846 6.988 1.00 98.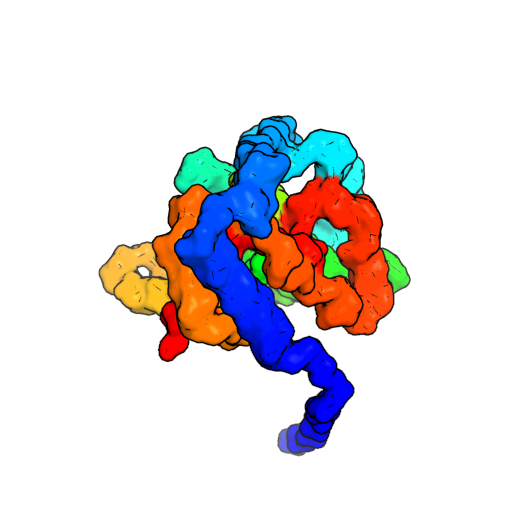50 219 PHE A CA 1
ATOM 1668 C C . PHE A 1 219 ? -11.252 -4.536 6.265 1.00 98.50 219 PHE A C 1
ATOM 1670 O O . PHE A 1 219 ? -10.484 -3.675 6.696 1.00 98.50 219 PHE A O 1
ATOM 1677 N N . VAL A 1 220 ? -11.012 -5.203 5.138 1.00 98.69 220 VAL A N 1
ATOM 1678 C CA . VAL A 1 220 ? -9.840 -4.936 4.293 1.00 98.69 220 VAL A CA 1
ATOM 1679 C C . VAL A 1 220 ? -10.309 -4.445 2.933 1.00 98.69 220 VAL A C 1
ATOM 1681 O O . VAL A 1 220 ? -11.044 -5.133 2.230 1.00 98.69 220 VAL A O 1
ATOM 1684 N N . MET A 1 221 ? -9.889 -3.246 2.554 1.00 98.50 221 MET A N 1
ATOM 1685 C CA . MET A 1 221 ? -10.201 -2.617 1.284 1.00 98.50 221 MET A CA 1
ATOM 1686 C C . MET A 1 221 ? -8.956 -2.508 0.416 1.00 98.50 221 MET A C 1
ATOM 1688 O O . MET A 1 221 ? -7.903 -2.089 0.883 1.00 98.50 221 MET A O 1
ATOM 1692 N N . GLY A 1 222 ? -9.087 -2.802 -0.872 1.00 97.81 222 GLY A N 1
ATOM 1693 C CA . GLY A 1 222 ? -8.007 -2.611 -1.832 1.00 97.81 222 GLY A CA 1
ATOM 1694 C C . GLY A 1 222 ? -8.474 -1.940 -3.115 1.00 97.81 222 GLY A C 1
ATOM 1695 O O . GLY A 1 222 ? -9.647 -2.019 -3.490 1.00 97.81 222 GLY A O 1
ATOM 1696 N N . HIS A 1 223 ? -7.535 -1.309 -3.820 1.00 95.25 223 HIS A N 1
ATOM 1697 C CA . HIS A 1 223 ? -7.747 -0.754 -5.158 1.00 95.25 223 HIS A CA 1
ATOM 1698 C C . HIS A 1 223 ? -6.749 -1.329 -6.170 1.00 95.25 223 HIS A C 1
ATOM 1700 O O . HIS A 1 223 ? -5.548 -1.375 -5.897 1.00 95.25 223 HIS A O 1
ATOM 1706 N N . SER A 1 224 ? -7.212 -1.721 -7.364 1.00 94.44 224 SER A N 1
ATOM 1707 C CA . SER A 1 224 ? -6.352 -2.242 -8.440 1.00 94.44 224 SER A CA 1
ATOM 1708 C C . SER A 1 224 ? -5.496 -3.429 -7.967 1.00 94.44 224 SER A C 1
ATOM 1710 O O . SER A 1 224 ? -6.039 -4.434 -7.508 1.00 94.44 224 SER A O 1
ATOM 1712 N N . TYR A 1 225 ? -4.167 -3.339 -8.043 1.00 95.62 225 TYR A N 1
ATOM 1713 C CA . TYR A 1 225 ? -3.268 -4.353 -7.487 1.00 95.62 225 TYR A CA 1
ATOM 1714 C C . TYR A 1 225 ? -3.448 -4.546 -5.972 1.00 95.62 225 TYR A C 1
ATOM 1716 O O . TYR A 1 225 ? -3.421 -5.677 -5.498 1.00 95.62 225 TYR A O 1
ATOM 1724 N N . GLY A 1 226 ? -3.746 -3.482 -5.222 1.00 97.38 226 GLY A N 1
ATOM 1725 C CA . GLY A 1 226 ? -4.075 -3.592 -3.803 1.00 97.38 226 GLY A CA 1
ATOM 1726 C C . GLY A 1 226 ? -5.313 -4.453 -3.558 1.00 97.38 226 GLY A C 1
ATOM 1727 O O . GLY A 1 226 ? -5.325 -5.248 -2.631 1.00 97.38 226 GLY A O 1
ATOM 1728 N N . ALA A 1 227 ? -6.313 -4.394 -4.443 1.00 97.75 227 ALA A N 1
ATOM 1729 C CA . ALA A 1 227 ? -7.474 -5.284 -4.379 1.00 97.75 227 ALA A CA 1
ATOM 1730 C C . ALA A 1 227 ? -7.135 -6.742 -4.732 1.00 97.75 227 ALA A C 1
ATOM 1732 O O . ALA A 1 227 ? -7.728 -7.651 -4.157 1.00 97.75 227 ALA A O 1
ATOM 1733 N N . CYS A 1 228 ? -6.171 -6.987 -5.627 1.00 97.81 228 CYS A N 1
ATOM 1734 C CA . CYS A 1 228 ? -5.645 -8.338 -5.858 1.00 97.81 228 CYS A CA 1
ATOM 1735 C C . CYS A 1 228 ? -5.018 -8.907 -4.577 1.00 97.81 228 CYS A C 1
ATOM 1737 O O . CYS A 1 228 ? -5.283 -10.053 -4.218 1.00 97.81 228 CYS A O 1
ATOM 1739 N N . LEU A 1 229 ? -4.227 -8.098 -3.865 1.00 98.25 229 LEU A N 1
ATOM 1740 C CA . LEU A 1 229 ? -3.652 -8.480 -2.574 1.00 98.25 229 LEU A CA 1
ATOM 1741 C C . LEU A 1 229 ? -4.735 -8.699 -1.515 1.00 98.25 229 LEU A C 1
ATOM 1743 O O . LEU A 1 229 ? -4.666 -9.680 -0.784 1.00 98.25 229 LEU A O 1
ATOM 1747 N N . THR A 1 230 ? -5.765 -7.849 -1.469 1.00 98.44 230 THR A N 1
ATOM 1748 C CA . THR A 1 230 ? -6.920 -8.014 -0.576 1.00 98.44 230 THR A CA 1
ATOM 1749 C C . THR A 1 230 ? -7.657 -9.336 -0.812 1.00 98.44 230 THR A C 1
ATOM 1751 O O . THR A 1 230 ? -8.040 -9.983 0.159 1.00 98.44 230 THR A O 1
ATOM 1754 N N . LEU A 1 231 ? -7.830 -9.774 -2.067 1.00 98.25 231 LEU A N 1
ATOM 1755 C CA . LEU A 1 231 ? -8.427 -11.082 -2.378 1.00 98.25 231 LEU A CA 1
ATOM 1756 C C . LEU A 1 231 ? -7.571 -12.227 -1.827 1.00 98.25 231 LEU A C 1
ATOM 1758 O O . LEU A 1 231 ? -8.085 -13.110 -1.142 1.00 98.25 231 LEU A O 1
ATOM 1762 N N . HIS A 1 232 ? -6.260 -12.173 -2.068 1.00 97.88 232 HIS A N 1
ATOM 1763 C CA . HIS A 1 232 ? -5.311 -13.163 -1.556 1.00 97.88 232 HIS A CA 1
ATOM 1764 C C . HIS A 1 232 ? -5.253 -13.204 -0.029 1.00 97.88 232 HIS A C 1
ATOM 1766 O O . HIS A 1 232 ? -5.257 -14.287 0.552 1.00 97.88 232 HIS A O 1
ATOM 1772 N N . ALA A 1 233 ? -5.210 -12.042 0.624 1.00 97.25 233 ALA A N 1
ATOM 1773 C CA . ALA A 1 233 ? -5.207 -11.929 2.078 1.00 97.25 233 ALA A CA 1
ATOM 1774 C C . ALA A 1 233 ? -6.529 -12.429 2.674 1.00 97.25 233 ALA A C 1
ATOM 1776 O O . ALA A 1 233 ? -6.513 -13.191 3.633 1.00 97.25 233 ALA A O 1
ATOM 1777 N N . GLY A 1 234 ? -7.670 -12.076 2.072 1.00 96.44 234 GLY A N 1
ATOM 1778 C CA . GLY A 1 234 ? -8.982 -12.571 2.486 1.00 96.44 234 GLY A CA 1
ATOM 1779 C C . GLY A 1 234 ? -9.079 -14.096 2.408 1.00 96.44 234 GLY A C 1
ATOM 1780 O O . GLY A 1 234 ? -9.506 -14.732 3.370 1.00 96.44 234 GLY A O 1
ATOM 1781 N N . TYR A 1 235 ? -8.611 -14.692 1.306 1.00 95.81 235 TYR A N 1
ATOM 1782 C CA . TYR A 1 235 ? -8.547 -16.147 1.162 1.00 95.81 235 TYR A CA 1
ATOM 1783 C C . TYR A 1 235 ? -7.609 -16.789 2.193 1.00 95.81 235 TYR A C 1
ATOM 1785 O O . TYR A 1 235 ? -7.968 -17.779 2.829 1.00 95.81 235 TYR A O 1
ATOM 1793 N N . ALA A 1 236 ? -6.424 -16.213 2.408 1.00 94.94 236 ALA A N 1
ATOM 1794 C CA . ALA A 1 236 ? -5.486 -16.708 3.409 1.00 94.94 236 ALA A CA 1
ATOM 1795 C C . ALA A 1 236 ? -6.084 -16.644 4.825 1.00 94.94 236 ALA A C 1
ATOM 1797 O O . ALA A 1 236 ? -6.047 -17.641 5.541 1.00 94.94 236 ALA A O 1
ATOM 1798 N N . PHE A 1 237 ? -6.723 -15.532 5.200 1.00 94.94 237 PHE A N 1
ATOM 1799 C CA . PHE A 1 237 ? -7.397 -15.394 6.491 1.00 94.94 237 PHE A CA 1
ATOM 1800 C C . PHE A 1 237 ? -8.520 -16.407 6.690 1.00 94.94 237 PHE A C 1
ATOM 1802 O O . PHE A 1 237 ? -8.636 -16.940 7.791 1.00 94.94 237 PHE A O 1
ATOM 1809 N N . GLN A 1 238 ? -9.312 -16.702 5.652 1.00 91.31 238 GLN A N 1
ATOM 1810 C CA . GLN A 1 238 ? -10.329 -17.759 5.692 1.00 91.31 238 GLN A CA 1
ATOM 1811 C C . GLN A 1 238 ? -9.710 -19.133 5.966 1.00 91.31 238 GLN A C 1
ATOM 1813 O O . GLN A 1 238 ? -10.183 -19.854 6.841 1.00 91.31 238 GLN A O 1
ATOM 1818 N N . GLN A 1 239 ? -8.619 -19.478 5.277 1.00 89.88 239 GLN A N 1
ATOM 1819 C CA . GLN A 1 239 ? -7.925 -20.751 5.502 1.00 89.88 239 GLN A CA 1
ATOM 1820 C C . GLN A 1 239 ? -7.273 -20.829 6.890 1.00 89.88 239 GLN A C 1
ATOM 1822 O O . GLN A 1 239 ? -7.162 -21.905 7.477 1.00 89.88 239 GLN A O 1
ATOM 1827 N N . GLN A 1 240 ? -6.871 -19.683 7.437 1.00 83.12 240 GLN A N 1
ATOM 1828 C CA . GLN A 1 240 ? -6.269 -19.552 8.760 1.00 83.12 240 GLN A CA 1
ATOM 1829 C C . GLN A 1 240 ? -7.283 -19.353 9.892 1.00 83.12 240 GLN A C 1
ATOM 1831 O O . GLN A 1 240 ? -6.856 -19.190 11.032 1.00 83.12 240 GLN A O 1
ATOM 1836 N N . GLN A 1 241 ? -8.598 -19.423 9.648 1.00 66.00 241 GLN A N 1
ATOM 1837 C CA . GLN A 1 241 ? -9.596 -19.275 10.722 1.00 66.00 241 GLN A CA 1
ATOM 1838 C C . GLN A 1 241 ? -9.398 -20.286 11.862 1.00 66.00 241 GLN A C 1
ATOM 1840 O O . GLN A 1 241 ? -9.730 -20.000 13.008 1.00 66.00 241 GLN A O 1
ATOM 1845 N N . GLN A 1 242 ? -8.786 -21.438 11.571 1.00 59.56 242 GLN A N 1
ATOM 1846 C CA . GLN A 1 242 ? -8.406 -22.441 12.572 1.00 59.56 242 GLN A CA 1
ATOM 1847 C C . GLN A 1 242 ? -7.087 -22.128 13.309 1.00 59.56 242 GLN A C 1
ATOM 1849 O O . GLN A 1 242 ? -6.835 -22.699 14.363 1.00 59.56 242 GLN A O 1
ATOM 1854 N N . GLN A 1 243 ? -6.235 -21.250 12.765 1.00 64.06 243 GLN A N 1
ATOM 1855 C CA . GLN A 1 243 ? -4.930 -20.849 13.321 1.00 64.06 243 GLN A CA 1
ATOM 1856 C C . GLN A 1 243 ? -5.014 -19.634 14.262 1.00 64.06 243 GLN A C 1
ATOM 1858 O O . GLN A 1 243 ? -4.004 -19.223 14.826 1.00 64.06 243 GLN A O 1
ATOM 1863 N N . GLU A 1 244 ? -6.217 -19.093 14.473 1.00 74.00 244 GLU A N 1
ATOM 1864 C CA . GLU A 1 244 ? -6.560 -18.213 15.595 1.00 74.00 244 GLU A CA 1
ATOM 1865 C C . GLU A 1 244 ? -5.856 -16.839 15.698 1.00 74.00 244 GLU A C 1
ATOM 1867 O O . GLU A 1 244 ? -5.909 -16.224 16.768 1.00 74.00 244 GLU A O 1
ATOM 1872 N N . SER A 1 245 ? -5.286 -16.301 14.610 1.00 89.38 245 SER A N 1
ATOM 1873 C CA . SER A 1 245 ? -4.781 -14.910 14.595 1.00 89.38 245 SER A CA 1
ATOM 1874 C C . SER A 1 245 ? -5.901 -13.906 14.921 1.00 89.38 245 SER A C 1
ATOM 1876 O O . SER A 1 245 ? -7.073 -14.148 14.596 1.00 89.38 245 SER A O 1
ATOM 1878 N N . ALA A 1 246 ? -5.572 -12.774 15.557 1.00 91.00 246 ALA A N 1
ATOM 1879 C CA . ALA A 1 246 ? -6.575 -11.779 15.930 1.00 91.00 246 ALA A CA 1
ATOM 1880 C C . ALA A 1 246 ? -7.248 -11.186 14.686 1.00 91.00 246 ALA A C 1
ATOM 1882 O O . ALA A 1 246 ? -8.470 -11.050 14.661 1.00 91.00 246 ALA A O 1
ATOM 1883 N N . ALA A 1 247 ? -6.484 -10.921 13.622 1.00 94.25 247 ALA A N 1
ATOM 1884 C CA . ALA A 1 247 ? -7.025 -10.446 12.354 1.00 94.25 247 ALA A CA 1
ATOM 1885 C C . ALA A 1 247 ? -7.920 -11.479 11.663 1.00 94.25 247 ALA A C 1
ATOM 1887 O O . ALA A 1 247 ? -8.990 -11.113 11.181 1.00 94.25 247 ALA A O 1
ATOM 1888 N N . SER A 1 248 ? -7.542 -12.763 11.649 1.00 93.50 248 SER A N 1
ATOM 1889 C CA . SER A 1 248 ? -8.372 -13.820 11.053 1.00 93.50 248 SER A CA 1
ATOM 1890 C C . SER A 1 248 ? -9.721 -13.959 11.772 1.00 93.50 248 SER A C 1
ATOM 1892 O O . SER A 1 248 ? -10.758 -14.080 11.119 1.00 93.50 248 SER A O 1
ATOM 1894 N N . LYS A 1 249 ? -9.727 -13.858 13.110 1.00 91.81 249 LYS A N 1
ATOM 1895 C CA . LYS A 1 249 ? -10.950 -13.853 13.935 1.00 91.81 249 LYS A CA 1
ATOM 1896 C C . LYS A 1 249 ? -11.785 -12.583 13.754 1.00 91.81 249 LYS A C 1
ATOM 1898 O O . LYS A 1 249 ? -13.010 -12.649 13.796 1.00 91.81 249 LYS A O 1
ATOM 1903 N N . ALA A 1 250 ? -11.129 -11.437 13.576 1.00 93.94 250 ALA A N 1
ATOM 1904 C CA . ALA A 1 250 ? -11.782 -10.143 13.419 1.00 93.94 250 ALA A CA 1
ATOM 1905 C C . ALA A 1 250 ? -12.338 -9.905 12.008 1.00 93.94 250 ALA A C 1
ATOM 1907 O O . ALA A 1 250 ? -13.203 -9.044 11.848 1.00 93.94 250 ALA A O 1
ATOM 1908 N N . LEU A 1 251 ? -11.841 -10.609 10.982 1.00 96.44 251 LEU A N 1
ATOM 1909 C CA . LEU A 1 251 ? -12.181 -10.339 9.586 1.00 96.44 251 LEU A CA 1
ATOM 1910 C C . LEU A 1 251 ? -13.687 -10.507 9.325 1.00 96.44 251 LEU A C 1
ATOM 1912 O O . LEU A 1 251 ? -14.208 -11.616 9.234 1.00 96.44 251 LEU A O 1
ATOM 1916 N N . ALA A 1 252 ? -14.366 -9.380 9.129 1.00 96.88 252 ALA A N 1
ATOM 1917 C CA . ALA A 1 252 ? -15.791 -9.293 8.839 1.00 96.88 252 ALA A CA 1
ATOM 1918 C C . ALA A 1 252 ? -16.083 -9.192 7.334 1.00 96.88 252 ALA A C 1
ATOM 1920 O O . ALA A 1 252 ? -17.164 -9.573 6.884 1.00 96.88 252 ALA A O 1
ATOM 1921 N N . GLY A 1 253 ? -15.139 -8.689 6.534 1.00 97.75 253 GLY A N 1
ATOM 1922 C CA . GLY A 1 253 ? -15.317 -8.615 5.088 1.00 97.75 253 GLY A CA 1
ATOM 1923 C C . GLY A 1 253 ? -14.161 -7.970 4.338 1.00 97.75 253 GLY A C 1
ATOM 1924 O O . GLY A 1 253 ? -13.267 -7.353 4.916 1.00 97.75 253 GLY A O 1
ATOM 1925 N N . ILE A 1 254 ? -14.213 -8.096 3.014 1.00 98.44 254 ILE A N 1
ATOM 1926 C CA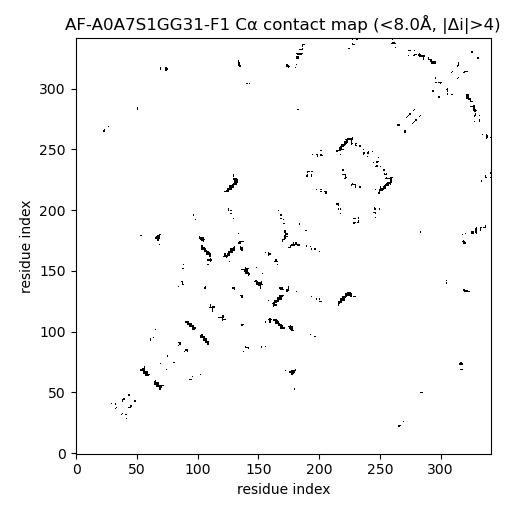 . ILE A 1 254 ? -13.284 -7.434 2.101 1.00 98.44 254 ILE A CA 1
ATOM 1927 C C . ILE A 1 254 ? -14.032 -6.536 1.117 1.00 98.44 254 ILE A C 1
ATOM 1929 O O . ILE A 1 254 ? -15.159 -6.830 0.722 1.00 98.44 254 ILE A O 1
ATOM 1933 N N . ILE A 1 255 ? -13.392 -5.446 0.703 1.00 98.44 255 ILE A N 1
ATOM 1934 C CA . ILE A 1 255 ? -13.918 -4.479 -0.261 1.00 98.44 255 ILE A CA 1
ATOM 1935 C C . ILE A 1 255 ? -12.898 -4.346 -1.389 1.00 98.44 255 ILE A C 1
ATOM 1937 O O . ILE A 1 255 ? -11.758 -3.944 -1.176 1.00 98.44 255 ILE A O 1
ATOM 1941 N N . VAL A 1 256 ? -13.294 -4.670 -2.615 1.00 97.88 256 VAL A N 1
ATOM 1942 C CA . VAL A 1 256 ? -12.385 -4.644 -3.767 1.00 97.88 256 VAL A CA 1
ATOM 1943 C C . VAL A 1 256 ? -12.859 -3.635 -4.800 1.00 97.88 256 VAL A C 1
ATOM 1945 O O . VAL A 1 256 ? -13.986 -3.704 -5.284 1.00 97.88 256 VAL A O 1
ATOM 1948 N N . VAL A 1 257 ? -11.992 -2.684 -5.151 1.00 95.81 257 VAL A N 1
ATOM 1949 C CA . VAL A 1 257 ? -12.284 -1.656 -6.158 1.00 95.81 257 VAL A CA 1
ATOM 1950 C C . VAL A 1 257 ? -11.405 -1.877 -7.379 1.00 95.81 257 VAL A C 1
ATOM 1952 O O . VAL A 1 257 ? -10.178 -1.802 -7.287 1.00 95.81 257 VAL A O 1
ATOM 1955 N N . ALA A 1 258 ? -12.047 -2.136 -8.522 1.00 94.31 258 ALA A N 1
ATOM 1956 C CA . ALA A 1 258 ? -11.385 -2.424 -9.795 1.00 94.31 258 ALA A CA 1
ATOM 1957 C C . ALA A 1 258 ? -10.232 -3.444 -9.643 1.00 94.31 258 ALA A C 1
ATOM 1959 O O . ALA A 1 258 ? -9.089 -3.115 -9.964 1.00 94.31 258 ALA A O 1
ATOM 1960 N N . PRO A 1 259 ? -10.493 -4.649 -9.093 1.00 95.94 259 PRO A N 1
ATOM 1961 C CA . PRO A 1 259 ? -9.440 -5.596 -8.749 1.00 95.94 259 PRO A CA 1
ATOM 1962 C C . PRO A 1 259 ? -8.615 -5.996 -9.971 1.00 95.94 259 PRO A C 1
ATOM 1964 O O . PRO A 1 259 ? -9.157 -6.380 -11.008 1.00 95.94 259 PRO A O 1
ATOM 1967 N N . ALA A 1 260 ? -7.289 -5.934 -9.839 1.00 93.38 260 ALA A N 1
ATOM 1968 C CA . ALA A 1 260 ? -6.382 -6.426 -10.867 1.00 93.38 260 ALA A CA 1
ATOM 1969 C C . ALA A 1 260 ? -6.365 -7.961 -10.830 1.00 93.38 260 ALA A C 1
ATOM 1971 O O . ALA A 1 260 ? -5.555 -8.560 -10.137 1.00 93.38 260 ALA A O 1
ATOM 1972 N N . ILE A 1 261 ? -7.300 -8.587 -11.544 1.00 93.50 261 ILE A N 1
ATOM 1973 C CA . ILE A 1 261 ? -7.416 -10.053 -11.687 1.00 93.50 261 ILE A CA 1
ATOM 1974 C C . ILE A 1 261 ? -7.184 -10.508 -13.128 1.00 93.50 261 ILE A C 1
ATOM 1976 O O . ILE A 1 261 ? -6.815 -11.654 -13.393 1.00 93.50 261 ILE A O 1
ATOM 1980 N N . VAL A 1 262 ? -7.371 -9.592 -14.082 1.00 88.25 262 VAL A N 1
ATOM 1981 C CA . VAL A 1 262 ? -7.106 -9.807 -15.500 1.00 88.25 262 VAL A CA 1
ATOM 1982 C C . VAL A 1 262 ? -6.209 -8.711 -16.040 1.00 88.25 262 VAL A C 1
ATOM 1984 O O . VAL A 1 262 ? -6.429 -7.535 -15.772 1.00 88.25 262 VAL A O 1
ATOM 1987 N N . GLY A 1 263 ? -5.174 -9.124 -16.767 1.00 81.81 263 GLY A N 1
ATOM 1988 C CA . GLY A 1 263 ? -4.238 -8.244 -17.444 1.00 81.81 263 GLY A CA 1
ATOM 1989 C C . GLY A 1 263 ? -3.916 -8.792 -18.826 1.00 81.81 263 GLY A C 1
ATOM 1990 O O . GLY A 1 263 ? -3.965 -10.007 -19.044 1.00 81.81 263 GLY A O 1
ATOM 1991 N N . ASP A 1 264 ? -3.594 -7.886 -19.742 1.00 81.19 264 ASP A N 1
ATOM 1992 C CA . ASP A 1 264 ? -3.135 -8.233 -21.080 1.00 81.19 264 ASP A CA 1
ATOM 1993 C C . ASP A 1 264 ? -1.708 -8.769 -20.992 1.00 81.19 264 ASP A C 1
ATOM 1995 O O . ASP A 1 264 ? -0.786 -8.067 -20.566 1.00 81.19 264 ASP A O 1
ATOM 1999 N N . ILE A 1 265 ? -1.531 -10.033 -21.373 1.00 82.94 265 ILE A N 1
ATOM 2000 C CA . ILE A 1 265 ? -0.245 -10.720 -21.274 1.00 82.94 265 ILE A CA 1
ATOM 2001 C C . ILE A 1 265 ? 0.338 -11.011 -22.656 1.00 82.94 265 ILE A C 1
ATOM 2003 O O . ILE A 1 265 ? -0.405 -11.316 -23.594 1.00 82.94 265 ILE A O 1
ATOM 2007 N N . PRO A 1 266 ? 1.673 -10.956 -22.801 1.00 83.19 266 PRO A N 1
ATOM 2008 C CA . PRO A 1 266 ? 2.340 -11.441 -24.000 1.00 83.19 266 PRO A CA 1
ATOM 2009 C C . PRO A 1 266 ? 2.035 -12.926 -24.277 1.00 83.19 266 PRO A C 1
ATOM 2011 O O . PRO A 1 266 ? 1.609 -13.653 -23.377 1.00 83.19 266 PRO A O 1
ATOM 2014 N N . PRO A 1 267 ? 2.322 -13.425 -25.494 1.00 87.88 267 PRO A N 1
ATOM 2015 C CA . PRO A 1 267 ? 2.176 -14.843 -25.808 1.00 87.88 267 PRO A CA 1
ATOM 2016 C C . PRO A 1 267 ? 2.951 -15.750 -24.829 1.00 87.88 267 PRO A C 1
ATOM 2018 O O . PRO A 1 267 ? 4.033 -15.361 -24.371 1.00 87.88 267 PRO A O 1
ATOM 2021 N N . PRO A 1 268 ? 2.481 -16.986 -24.560 1.00 90.94 268 PRO A N 1
ATOM 2022 C CA . PRO A 1 268 ? 3.070 -17.871 -23.548 1.00 90.94 268 PRO A CA 1
ATOM 2023 C C . PRO A 1 268 ? 4.594 -18.079 -23.636 1.00 90.94 268 PRO A C 1
ATOM 2025 O O . PRO A 1 268 ? 5.241 -18.065 -22.587 1.00 90.94 268 PRO A O 1
ATOM 2028 N N . PRO A 1 269 ? 5.221 -18.199 -24.829 1.00 92.50 269 PRO A N 1
ATOM 2029 C CA . PRO A 1 269 ? 6.680 -18.317 -24.925 1.00 92.50 269 PRO A CA 1
ATOM 2030 C C . PRO A 1 269 ? 7.426 -17.098 -24.367 1.00 92.50 269 PRO A C 1
ATOM 2032 O O . PRO A 1 269 ? 8.483 -17.233 -23.752 1.00 92.50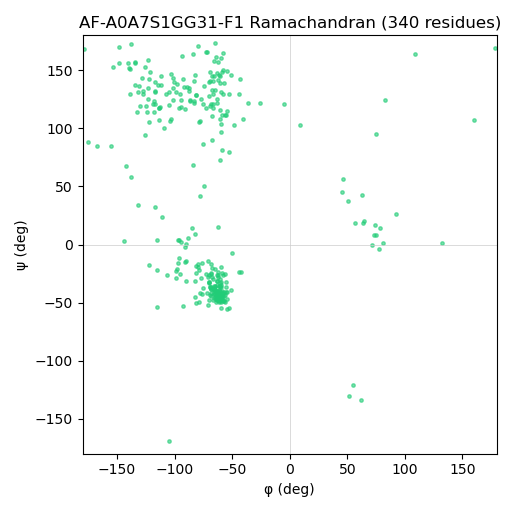 269 PRO A O 1
ATOM 2035 N N . VAL A 1 270 ? 6.858 -15.905 -24.549 1.00 89.44 270 VAL A N 1
ATOM 2036 C CA . VAL A 1 270 ? 7.428 -14.646 -24.058 1.00 89.44 270 VAL A CA 1
ATOM 2037 C C . VAL A 1 270 ? 7.323 -14.594 -22.543 1.00 89.44 270 VAL A C 1
ATOM 2039 O O . VAL A 1 270 ? 8.316 -14.340 -21.867 1.00 89.44 270 VAL A O 1
ATOM 2042 N N . VAL A 1 271 ? 6.143 -14.907 -22.000 1.00 89.81 271 VAL A N 1
ATOM 2043 C CA . VAL A 1 271 ? 5.924 -14.985 -20.549 1.00 89.81 271 VAL A CA 1
ATOM 2044 C C . VAL A 1 271 ? 6.884 -15.991 -19.912 1.00 89.81 271 VAL A C 1
ATOM 2046 O O . VAL A 1 271 ? 7.513 -15.676 -18.904 1.00 89.81 271 VAL A O 1
ATOM 2049 N N . TYR A 1 272 ? 7.070 -17.164 -20.526 1.00 93.00 272 TYR A N 1
ATOM 2050 C CA . TYR A 1 272 ? 8.025 -18.170 -20.060 1.00 93.00 272 TYR A CA 1
ATOM 2051 C C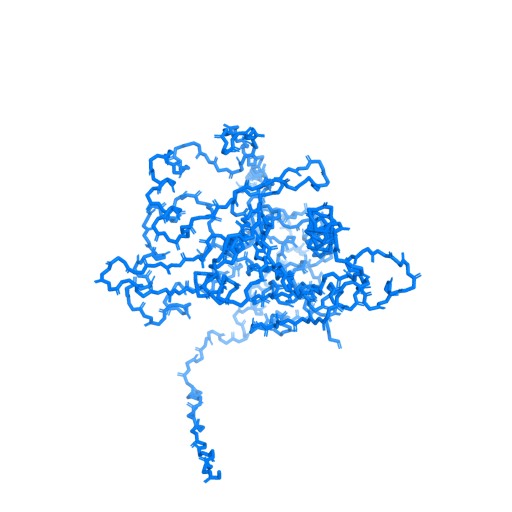 . TYR A 1 272 ? 9.456 -17.621 -20.000 1.00 93.00 272 TYR A C 1
ATOM 2053 O O . TYR A 1 272 ? 10.116 -17.749 -18.968 1.00 93.00 272 TYR A O 1
ATOM 2061 N N . LEU A 1 273 ? 9.925 -16.962 -21.066 1.00 92.44 273 LEU A N 1
ATOM 2062 C CA . LEU A 1 273 ? 11.258 -16.355 -21.111 1.00 92.44 273 LEU A CA 1
ATOM 2063 C C . LEU A 1 273 ? 11.434 -15.285 -20.020 1.00 92.44 273 LEU A C 1
ATOM 2065 O O . LEU A 1 273 ? 12.419 -15.314 -19.276 1.00 92.44 273 LEU A O 1
ATOM 2069 N N . LEU A 1 274 ? 10.473 -14.364 -19.896 1.00 90.88 274 LEU A N 1
ATOM 2070 C CA . LEU A 1 274 ? 10.511 -13.292 -18.898 1.00 90.88 274 LEU A CA 1
ATOM 2071 C C . LEU A 1 274 ? 10.552 -13.861 -17.473 1.00 90.88 274 LEU A C 1
ATOM 2073 O O . LEU A 1 274 ? 11.395 -13.457 -16.675 1.00 90.88 274 LEU A O 1
ATOM 2077 N N . ARG A 1 275 ? 9.687 -14.836 -17.178 1.00 91.56 275 ARG A N 1
ATOM 2078 C CA . ARG A 1 275 ? 9.491 -15.408 -15.839 1.00 91.56 275 ARG A CA 1
ATOM 2079 C C . ARG A 1 275 ? 10.590 -16.374 -15.417 1.00 91.56 275 ARG A C 1
ATOM 2081 O O . ARG A 1 275 ? 11.013 -16.351 -14.268 1.00 91.56 275 ARG A O 1
ATOM 2088 N N . ARG A 1 276 ? 11.041 -17.252 -16.317 1.00 93.44 276 ARG A N 1
ATOM 2089 C CA . ARG A 1 276 ? 11.949 -18.363 -15.975 1.00 93.44 276 ARG A CA 1
ATOM 2090 C C . ARG A 1 276 ? 13.415 -18.070 -16.264 1.00 93.44 276 ARG A C 1
ATOM 2092 O O . ARG A 1 276 ? 14.271 -18.717 -15.672 1.00 93.44 276 ARG A O 1
ATOM 2099 N N . VAL A 1 277 ? 13.711 -17.117 -17.148 1.00 92.81 277 VAL A N 1
ATOM 2100 C CA . VAL A 1 277 ? 15.089 -16.821 -17.567 1.00 92.81 277 VAL A CA 1
ATOM 2101 C C . VAL A 1 277 ? 15.508 -15.418 -17.146 1.00 92.81 277 VAL A C 1
ATOM 2103 O O . VAL A 1 277 ? 16.532 -15.265 -16.481 1.00 92.81 277 VAL A O 1
ATOM 2106 N N . LEU A 1 278 ? 14.735 -14.389 -17.513 1.00 92.31 278 LEU A N 1
ATOM 2107 C CA . LEU A 1 278 ? 15.174 -13.003 -17.327 1.00 92.31 278 LEU A CA 1
ATOM 2108 C C . LEU A 1 278 ? 14.962 -12.486 -15.903 1.00 92.31 278 LEU A C 1
ATOM 2110 O O . LEU A 1 278 ? 15.914 -11.971 -15.325 1.00 92.31 278 LEU A O 1
ATOM 2114 N N . ALA A 1 279 ? 13.772 -12.632 -15.315 1.00 91.56 279 ALA A N 1
ATOM 2115 C CA . ALA A 1 279 ? 13.489 -12.112 -13.975 1.00 91.56 279 ALA A CA 1
ATOM 2116 C C . ALA A 1 279 ? 14.402 -12.707 -12.882 1.00 91.56 279 ALA A C 1
ATOM 2118 O O . ALA A 1 279 ? 14.985 -11.921 -12.137 1.00 91.56 279 ALA A O 1
ATOM 2119 N N . PRO A 1 280 ? 14.679 -14.030 -12.834 1.00 92.12 280 PRO A N 1
ATOM 2120 C CA . PRO A 1 280 ? 15.602 -14.588 -11.841 1.00 92.12 280 PRO A CA 1
ATOM 2121 C C . PRO A 1 280 ? 17.041 -14.072 -11.976 1.00 92.12 280 PRO A C 1
ATOM 2123 O O . PRO A 1 280 ? 17.799 -14.069 -11.008 1.00 92.12 280 PRO A O 1
ATOM 2126 N N . ARG A 1 281 ? 17.445 -13.655 -13.184 1.00 92.06 281 ARG A N 1
ATOM 2127 C CA . ARG A 1 281 ? 18.827 -13.260 -13.491 1.00 92.06 281 ARG A CA 1
ATOM 2128 C C . ARG A 1 281 ? 19.039 -11.747 -13.470 1.00 92.06 281 ARG A C 1
ATOM 2130 O O . ARG A 1 281 ? 20.132 -11.288 -13.147 1.00 92.06 281 ARG A O 1
ATOM 2137 N N . TYR A 1 282 ? 17.993 -10.983 -13.771 1.00 93.06 282 TYR A N 1
ATOM 2138 C CA . TYR A 1 282 ? 17.987 -9.524 -13.855 1.00 93.06 282 TYR A CA 1
ATOM 2139 C C . TYR A 1 282 ? 16.714 -8.933 -13.212 1.00 93.06 282 TYR A C 1
ATOM 2141 O O . TYR A 1 282 ? 15.978 -8.193 -13.865 1.00 93.06 282 TYR A O 1
ATOM 2149 N N . PRO A 1 283 ? 16.443 -9.205 -11.922 1.00 90.69 283 PRO A N 1
ATOM 2150 C CA . PRO A 1 283 ? 15.149 -8.909 -11.292 1.00 90.69 283 PRO A CA 1
ATOM 2151 C C . PRO A 1 283 ? 14.811 -7.411 -11.255 1.00 90.69 283 PRO A C 1
ATOM 2153 O O . PRO A 1 283 ? 13.653 -7.008 -11.360 1.00 90.69 283 PRO A O 1
ATOM 2156 N N . ARG A 1 284 ? 15.842 -6.568 -11.153 1.00 90.50 284 ARG A N 1
ATOM 2157 C CA . ARG A 1 284 ? 15.724 -5.104 -11.084 1.00 90.50 284 ARG A CA 1
ATOM 2158 C C . ARG A 1 284 ? 15.861 -4.415 -12.444 1.00 90.50 284 ARG A C 1
ATOM 2160 O O . ARG A 1 284 ? 15.853 -3.191 -12.505 1.00 90.50 284 ARG A O 1
ATOM 2167 N N . TRP A 1 285 ? 16.026 -5.171 -13.529 1.00 89.81 285 TRP A N 1
ATOM 2168 C CA . TRP A 1 285 ? 16.105 -4.584 -14.862 1.00 89.81 285 TRP A CA 1
ATOM 2169 C C . TRP A 1 285 ? 14.718 -4.134 -15.323 1.00 89.81 285 TRP A C 1
ATOM 2171 O O . TRP A 1 285 ? 13.737 -4.851 -15.146 1.00 89.81 285 TRP A O 1
ATOM 2181 N N . VAL A 1 286 ? 14.657 -2.942 -15.907 1.00 87.38 286 VAL A N 1
ATOM 2182 C CA . VAL A 1 286 ? 13.466 -2.360 -16.528 1.00 87.38 286 VAL A CA 1
ATOM 2183 C C . VAL A 1 286 ? 13.649 -2.486 -18.043 1.00 87.38 286 VAL A C 1
ATOM 2185 O O . VAL A 1 286 ? 14.502 -1.791 -18.606 1.00 87.38 286 VAL A O 1
ATOM 2188 N N . PRO A 1 287 ? 12.932 -3.394 -18.725 1.00 81.12 287 PRO A N 1
ATOM 2189 C CA . PRO A 1 287 ? 13.043 -3.534 -20.169 1.00 81.12 287 PRO A CA 1
ATOM 2190 C C . PRO A 1 287 ? 12.506 -2.297 -20.890 1.00 81.12 287 PRO A C 1
ATOM 2192 O O . PRO A 1 287 ? 11.455 -1.779 -20.529 1.00 81.12 287 PRO A O 1
ATOM 2195 N N . PHE A 1 288 ? 13.168 -1.872 -21.969 1.00 79.25 288 PHE A N 1
ATOM 2196 C CA . PHE A 1 288 ? 12.731 -0.718 -22.774 1.00 79.25 288 PHE A CA 1
ATOM 2197 C C . PHE A 1 288 ? 11.349 -0.913 -23.426 1.00 79.25 288 PHE A C 1
ATOM 2199 O O . PHE A 1 288 ? 10.695 0.055 -23.795 1.00 79.25 288 PHE A O 1
ATOM 2206 N N . PHE A 1 289 ? 10.936 -2.170 -23.613 1.00 76.06 289 PHE A N 1
ATOM 2207 C CA . PHE A 1 289 ? 9.640 -2.546 -24.177 1.00 76.06 289 PHE A CA 1
ATOM 2208 C C . PHE A 1 289 ? 8.567 -2.738 -23.103 1.00 76.06 289 PHE A C 1
ATOM 2210 O O . PHE A 1 289 ? 7.428 -3.060 -23.440 1.00 76.06 289 PHE A O 1
ATOM 2217 N N . MET A 1 290 ? 8.919 -2.602 -21.820 1.00 72.56 290 MET A N 1
ATOM 2218 C CA . MET A 1 290 ? 7.918 -2.594 -20.769 1.00 72.56 290 MET A CA 1
ATOM 2219 C C . MET A 1 290 ? 7.098 -1.318 -20.963 1.00 72.56 290 MET A C 1
ATOM 2221 O O . MET A 1 290 ? 7.683 -0.234 -20.937 1.00 72.56 290 MET A O 1
ATOM 2225 N N . PRO A 1 291 ? 5.785 -1.413 -21.233 1.00 62.97 291 PRO A N 1
ATOM 2226 C CA . PRO A 1 291 ? 4.987 -0.223 -21.467 1.00 62.97 291 PRO A CA 1
ATOM 2227 C C . PRO A 1 291 ? 5.096 0.703 -20.258 1.00 62.97 291 PRO A C 1
ATOM 2229 O O . PRO A 1 291 ? 5.047 0.233 -19.120 1.00 62.97 291 PRO A O 1
ATOM 2232 N N . ASN A 1 292 ? 5.205 2.010 -20.513 1.00 63.72 292 ASN A N 1
ATOM 2233 C CA . ASN A 1 292 ? 4.911 3.007 -19.492 1.00 63.72 292 ASN A CA 1
ATOM 2234 C C . ASN A 1 292 ? 3.458 2.761 -19.076 1.00 63.72 292 ASN A C 1
ATOM 2236 O O . ASN A 1 292 ? 2.557 2.898 -19.914 1.00 63.72 292 ASN A O 1
ATOM 2240 N N . PRO A 1 293 ? 3.213 2.287 -17.848 1.00 66.88 293 PRO A N 1
ATOM 2241 C CA . PRO A 1 293 ? 1.864 1.963 -17.432 1.00 66.88 293 PRO A CA 1
ATOM 2242 C C . PRO A 1 293 ? 1.022 3.239 -17.444 1.00 66.88 293 PRO A C 1
ATOM 2244 O O . PRO A 1 293 ? 1.540 4.333 -17.249 1.00 66.88 293 PRO A O 1
ATOM 2247 N N . VAL A 1 294 ? -0.260 3.044 -17.763 1.00 67.19 294 VAL A N 1
ATOM 2248 C CA . VAL A 1 294 ? -1.377 4.003 -17.786 1.00 67.19 294 VAL A CA 1
ATOM 2249 C C . VAL A 1 294 ? -0.958 5.470 -17.601 1.00 67.19 294 VAL A C 1
ATOM 2251 O O . VAL A 1 294 ? -0.701 5.922 -16.488 1.00 67.19 294 VAL A O 1
ATOM 2254 N N . SER A 1 295 ? -0.931 6.226 -18.699 1.00 73.31 295 SER A N 1
ATOM 2255 C CA . SER A 1 295 ? -0.657 7.663 -18.665 1.00 73.31 295 SER A CA 1
ATOM 2256 C C . SER A 1 295 ? -1.662 8.404 -17.773 1.00 73.31 295 SER A C 1
ATOM 2258 O O . SER A 1 295 ? -2.811 7.980 -17.624 1.00 73.31 295 SER A O 1
ATOM 2260 N N . GLY A 1 296 ? -1.239 9.512 -17.158 1.00 76.56 296 GLY A N 1
ATOM 2261 C CA . GLY A 1 296 ? -2.062 10.230 -16.179 1.00 76.56 296 GLY A CA 1
ATOM 2262 C C . GLY A 1 296 ? -3.439 10.647 -16.712 1.00 76.56 296 GLY A C 1
ATOM 2263 O O . GLY A 1 296 ? -4.409 10.627 -15.962 1.00 76.56 296 GLY A O 1
ATOM 2264 N N . ASP A 1 297 ? -3.554 10.951 -18.006 1.00 80.00 297 ASP A N 1
ATOM 2265 C CA . ASP A 1 297 ? -4.801 11.326 -18.688 1.00 80.00 297 ASP A CA 1
ATOM 2266 C C . ASP A 1 297 ? -5.790 10.155 -18.798 1.00 80.00 297 ASP A C 1
ATOM 2268 O O . ASP A 1 297 ? -7.004 10.352 -18.849 1.00 80.00 297 ASP A O 1
ATOM 2272 N N . ARG A 1 298 ? -5.287 8.916 -18.761 1.00 80.44 298 ARG A N 1
ATOM 2273 C CA . ARG A 1 298 ? -6.115 7.707 -18.681 1.00 80.44 298 ARG A CA 1
ATOM 2274 C C . ARG A 1 298 ? -6.567 7.399 -17.254 1.00 80.44 298 ARG A C 1
ATOM 2276 O O . ARG A 1 298 ? -7.582 6.724 -17.086 1.00 80.44 298 ARG A O 1
ATOM 2283 N N . ILE A 1 299 ? -5.831 7.869 -16.243 1.00 79.19 299 ILE A N 1
ATOM 2284 C CA . ILE A 1 299 ? -6.173 7.702 -14.820 1.00 79.19 299 ILE A CA 1
ATOM 2285 C C . ILE A 1 299 ? -7.186 8.771 -14.391 1.00 79.19 299 ILE A C 1
ATOM 2287 O O . ILE A 1 299 ? -8.178 8.468 -13.726 1.00 79.19 299 ILE A O 1
ATOM 2291 N N . TRP A 1 300 ? -6.958 10.022 -14.789 1.00 85.56 300 TRP A N 1
ATOM 2292 C CA . TRP A 1 300 ? -7.679 11.181 -14.278 1.00 85.56 300 TRP A CA 1
ATOM 2293 C C . TRP A 1 300 ? -8.530 11.830 -15.368 1.00 85.56 300 TRP A C 1
ATOM 2295 O O . TRP A 1 300 ? -8.023 12.516 -16.249 1.00 85.56 300 TRP A O 1
ATOM 2305 N N . ARG A 1 301 ? -9.854 11.656 -15.274 1.00 86.69 301 ARG A N 1
ATOM 2306 C CA . ARG A 1 301 ? -10.816 12.315 -16.180 1.00 86.69 301 ARG A CA 1
ATOM 2307 C C . ARG A 1 301 ? -11.059 13.783 -15.839 1.00 86.69 301 ARG A C 1
ATOM 2309 O O . ARG A 1 301 ? -11.434 14.560 -16.709 1.00 86.69 301 ARG A O 1
ATOM 2316 N N . ASP A 1 302 ? -10.915 14.144 -14.567 1.00 88.50 302 ASP A N 1
ATOM 2317 C CA . ASP A 1 302 ? -11.115 15.513 -14.107 1.00 88.50 302 ASP A CA 1
ATOM 2318 C C . ASP A 1 302 ? -9.830 16.333 -14.342 1.00 88.50 302 ASP A C 1
ATOM 2320 O O . ASP A 1 302 ? -8.780 15.955 -13.811 1.00 88.50 302 ASP A O 1
ATOM 2324 N N . PRO A 1 303 ? -9.880 17.442 -15.105 1.00 88.69 303 PRO A N 1
ATOM 2325 C CA . PRO A 1 303 ? -8.686 18.210 -15.458 1.00 88.69 303 PRO A CA 1
ATOM 2326 C C . PRO A 1 303 ? -7.928 18.791 -14.259 1.00 88.69 303 PRO A C 1
ATOM 2328 O O . PRO A 1 303 ? -6.702 18.894 -14.297 1.00 88.69 303 PRO A O 1
ATOM 2331 N N . GLU A 1 304 ? -8.629 19.170 -13.187 1.00 87.69 304 GLU A N 1
ATOM 2332 C CA . GLU A 1 304 ? -7.992 19.724 -11.991 1.00 87.69 304 GLU A CA 1
ATOM 2333 C C . GLU A 1 304 ? -7.249 18.627 -11.226 1.00 87.69 304 GLU A C 1
ATOM 2335 O O . GLU A 1 304 ? -6.107 18.817 -10.804 1.00 87.69 304 GLU A O 1
ATOM 2340 N N . VAL A 1 305 ? -7.872 17.452 -11.119 1.00 87.06 305 VAL A N 1
ATOM 2341 C CA . VAL A 1 305 ? -7.271 16.257 -10.514 1.00 87.06 305 VAL A CA 1
ATOM 2342 C C . VAL A 1 305 ? -6.065 15.792 -11.320 1.00 87.06 305 VAL A C 1
ATOM 2344 O O . VAL A 1 305 ? -5.016 15.526 -10.737 1.00 87.06 305 VAL A O 1
ATOM 2347 N N . TYR A 1 306 ? -6.190 15.738 -12.646 1.00 87.25 306 TYR A N 1
ATOM 2348 C CA . TYR A 1 306 ? -5.087 15.420 -13.546 1.00 87.25 306 TYR A CA 1
ATOM 2349 C C . TYR A 1 306 ? -3.904 16.358 -13.293 1.00 87.25 306 TYR A C 1
ATOM 2351 O O . TYR A 1 306 ? -2.829 15.899 -12.915 1.00 87.25 306 TYR A O 1
ATOM 2359 N N . ARG A 1 307 ? -4.130 17.678 -13.362 1.00 85.75 307 ARG A N 1
ATOM 2360 C CA . ARG A 1 307 ? -3.088 18.694 -13.155 1.00 85.75 307 ARG A CA 1
ATOM 2361 C C . ARG A 1 307 ? -2.376 18.545 -11.811 1.00 85.75 307 ARG A C 1
ATOM 2363 O O . ARG A 1 307 ? -1.165 18.718 -11.754 1.00 85.75 307 ARG A O 1
ATOM 2370 N N . LEU A 1 308 ? -3.110 18.248 -10.736 1.00 82.88 308 LEU A N 1
ATOM 2371 C CA . LEU A 1 308 ? -2.544 18.069 -9.394 1.00 82.88 308 LEU A CA 1
ATOM 2372 C C . LEU A 1 308 ? -1.711 16.794 -9.242 1.00 82.88 308 LEU A C 1
ATOM 2374 O O . LEU A 1 308 ? -0.849 16.752 -8.366 1.00 82.88 308 LEU A O 1
ATOM 2378 N N . ASN A 1 309 ? -1.979 15.762 -10.040 1.00 81.81 309 ASN A N 1
ATOM 2379 C CA . ASN A 1 309 ? -1.250 14.493 -10.007 1.00 81.81 309 ASN A CA 1
ATOM 2380 C C . ASN A 1 309 ? -0.138 14.413 -11.057 1.00 81.81 309 ASN A C 1
ATOM 2382 O O . ASN A 1 309 ? 0.703 13.531 -10.972 1.00 81.81 309 ASN A O 1
ATOM 2386 N N . THR A 1 310 ? -0.092 15.346 -12.007 1.00 82.25 310 THR A N 1
ATOM 2387 C CA . THR A 1 310 ? 0.981 15.452 -13.006 1.00 82.25 310 THR A CA 1
ATOM 2388 C C . THR A 1 310 ? 1.856 16.689 -12.800 1.00 82.25 310 THR A C 1
ATOM 2390 O O . THR A 1 310 ? 2.454 17.196 -13.750 1.00 82.25 310 THR A O 1
ATOM 2393 N N . LEU A 1 311 ? 1.904 17.235 -11.579 1.00 83.25 311 LEU A N 1
ATOM 2394 C CA . LEU A 1 311 ? 2.829 18.323 -11.265 1.00 83.25 311 LEU A CA 1
ATOM 2395 C C . LEU A 1 311 ? 4.275 17.810 -11.377 1.00 83.25 311 LEU A C 1
ATOM 2397 O O . LEU A 1 311 ? 4.590 16.790 -10.762 1.00 83.25 311 LEU A O 1
ATOM 2401 N N . PRO A 1 312 ? 5.184 18.538 -12.055 1.00 79.81 312 PRO A N 1
ATOM 2402 C CA . PRO A 1 312 ? 6.582 18.119 -12.178 1.00 79.81 312 PRO A CA 1
ATOM 2403 C C . PRO A 1 312 ? 7.302 17.942 -10.835 1.00 79.81 312 PRO A C 1
ATOM 2405 O O . PRO A 1 312 ? 8.296 17.227 -10.763 1.00 79.81 312 PRO A O 1
ATOM 2408 N N . SER A 1 313 ? 6.844 18.613 -9.773 1.00 78.38 313 SER A N 1
ATOM 2409 C CA . SER A 1 313 ? 7.354 18.405 -8.415 1.00 78.38 313 SER A CA 1
ATOM 2410 C C . SER A 1 313 ? 7.002 17.012 -7.891 1.00 78.38 313 SER A C 1
ATOM 2412 O O . SER A 1 313 ? 7.901 16.303 -7.457 1.00 78.38 313 SER A O 1
ATOM 2414 N N . LYS A 1 314 ? 5.740 16.579 -8.019 1.00 79.19 314 LYS A N 1
ATOM 2415 C CA . LYS A 1 314 ? 5.290 15.246 -7.584 1.00 79.19 314 LYS A CA 1
ATOM 2416 C C . LYS A 1 314 ? 6.012 14.116 -8.302 1.00 79.19 314 LYS A C 1
ATOM 2418 O O . LYS A 1 314 ? 6.494 13.194 -7.656 1.00 79.19 314 LYS A O 1
ATOM 2423 N N . GLU A 1 315 ? 6.160 14.240 -9.619 1.00 77.56 315 GLU A N 1
ATOM 2424 C CA . GLU A 1 315 ? 6.880 13.247 -10.421 1.00 77.56 315 GLU A CA 1
ATOM 2425 C C . GLU A 1 315 ? 8.339 13.096 -9.958 1.00 77.56 315 GLU A C 1
ATOM 2427 O O . GLU A 1 315 ? 8.877 11.991 -9.909 1.00 77.56 315 GLU A O 1
ATOM 2432 N N . LYS A 1 316 ? 8.982 14.201 -9.556 1.00 83.12 316 LYS A N 1
ATOM 2433 C CA . LYS A 1 316 ? 10.358 14.171 -9.045 1.00 83.12 316 LYS A CA 1
ATOM 2434 C C . LYS A 1 316 ? 10.471 13.502 -7.684 1.00 83.12 316 LYS A C 1
ATOM 2436 O O . LYS A 1 316 ? 11.504 12.883 -7.440 1.00 83.12 316 LYS A O 1
ATOM 2441 N N . TRP A 1 317 ? 9.452 13.617 -6.831 1.00 86.50 317 TRP A N 1
ATOM 2442 C CA . TRP A 1 317 ? 9.488 13.120 -5.455 1.00 86.50 317 TRP A CA 1
ATOM 2443 C C . TRP A 1 317 ? 9.657 11.606 -5.357 1.00 86.50 317 TRP A C 1
ATOM 2445 O O . TRP A 1 317 ? 10.203 11.134 -4.368 1.00 86.50 317 TRP A O 1
ATOM 2455 N N . GLY A 1 318 ? 9.212 10.833 -6.353 1.00 84.12 318 GLY A N 1
ATOM 2456 C CA . GLY A 1 318 ? 9.342 9.370 -6.339 1.00 84.12 318 GLY A CA 1
ATOM 2457 C C . GLY A 1 318 ? 8.574 8.676 -5.202 1.00 84.12 318 GLY A C 1
ATOM 2458 O O . GLY A 1 318 ? 8.895 7.539 -4.850 1.00 84.12 318 GLY A O 1
ATOM 2459 N N . ILE A 1 319 ? 7.596 9.375 -4.613 1.00 87.44 319 ILE A N 1
ATOM 2460 C CA . ILE A 1 319 ? 6.661 8.865 -3.596 1.00 87.44 319 ILE A CA 1
ATOM 2461 C C . ILE A 1 319 ? 5.567 8.046 -4.286 1.00 87.44 319 ILE A C 1
ATOM 2463 O O . ILE A 1 319 ? 5.301 6.905 -3.907 1.00 87.44 319 ILE A O 1
ATOM 2467 N N . ASP A 1 320 ? 4.967 8.620 -5.330 1.00 83.62 320 ASP A N 1
ATOM 2468 C CA . ASP A 1 320 ? 4.207 7.881 -6.328 1.00 83.62 320 ASP A CA 1
ATOM 2469 C C . ASP A 1 320 ? 5.114 7.526 -7.514 1.00 83.62 320 ASP A C 1
ATOM 2471 O O . ASP A 1 320 ? 6.213 8.063 -7.676 1.00 83.62 320 ASP A O 1
ATOM 2475 N N . CYS A 1 321 ? 4.685 6.560 -8.315 1.00 77.06 321 CYS A N 1
ATOM 2476 C CA . CYS A 1 321 ? 5.422 6.126 -9.499 1.00 77.06 321 CYS A CA 1
ATOM 2477 C C . CYS A 1 321 ? 4.492 6.038 -10.704 1.00 77.06 321 CYS A C 1
ATOM 2479 O O . CYS A 1 321 ? 4.633 5.153 -11.551 1.00 77.06 321 CYS A O 1
ATOM 2481 N N . SER A 1 322 ? 3.509 6.936 -10.759 1.00 77.75 322 SER A N 1
ATOM 2482 C CA . SER A 1 322 ? 2.545 6.993 -11.854 1.00 77.75 322 SER A CA 1
ATOM 2483 C C . SER A 1 322 ? 3.286 7.185 -13.177 1.00 77.75 322 SER A C 1
ATOM 2485 O O . SER A 1 322 ? 4.148 8.053 -13.296 1.00 77.75 322 SER A O 1
ATOM 2487 N N . GLY A 1 323 ? 2.991 6.352 -14.176 1.00 73.50 323 GLY A N 1
ATOM 2488 C CA . GLY A 1 323 ? 3.644 6.441 -15.487 1.00 73.50 323 GLY A CA 1
ATOM 2489 C C . GLY A 1 323 ? 5.064 5.866 -15.564 1.00 73.50 323 GLY A C 1
ATOM 2490 O O . GLY A 1 323 ? 5.619 5.801 -16.660 1.00 73.50 323 GLY A O 1
ATOM 2491 N N . GLN A 1 324 ? 5.643 5.398 -14.452 1.00 79.00 324 GLN A N 1
ATOM 2492 C CA . GLN A 1 324 ? 6.970 4.774 -14.449 1.00 79.00 324 GLN A CA 1
ATOM 2493 C C . GLN A 1 324 ? 6.875 3.267 -14.738 1.00 79.00 324 GLN A C 1
ATOM 2495 O O . GLN A 1 324 ? 6.028 2.585 -14.152 1.00 79.00 324 GLN A O 1
ATOM 2500 N N . PRO A 1 325 ? 7.725 2.707 -15.616 1.00 82.50 325 PRO A N 1
ATOM 2501 C CA . PRO A 1 325 ? 7.740 1.275 -15.891 1.00 82.50 325 PRO A CA 1
ATOM 2502 C C . PRO A 1 325 ? 8.231 0.478 -14.676 1.00 82.50 325 PRO A C 1
ATOM 2504 O O . PRO A 1 325 ? 9.123 0.901 -13.939 1.00 82.50 325 PRO A O 1
ATOM 2507 N N . PHE A 1 326 ? 7.668 -0.714 -14.478 1.00 85.19 326 PHE A N 1
ATOM 2508 C CA . PHE A 1 326 ? 8.114 -1.616 -13.414 1.00 85.19 326 PHE A CA 1
ATOM 2509 C C . PHE A 1 326 ? 9.483 -2.218 -13.747 1.00 85.19 326 PHE A C 1
ATOM 2511 O O . PHE A 1 326 ? 9.928 -2.198 -14.892 1.00 85.19 326 PHE A O 1
ATOM 2518 N N . CYS A 1 327 ? 10.152 -2.820 -12.771 1.00 90.06 327 CYS A N 1
ATOM 2519 C CA . CYS A 1 327 ? 11.225 -3.761 -13.079 1.00 90.06 327 CYS A CA 1
ATOM 2520 C C . CYS A 1 327 ? 10.657 -5.161 -13.364 1.00 90.06 327 CYS A C 1
ATOM 2522 O O . CYS A 1 327 ? 9.505 -5.460 -13.037 1.00 90.06 327 CYS A O 1
ATOM 2524 N N . LEU A 1 328 ? 11.467 -6.033 -13.968 1.00 91.31 328 LEU A N 1
ATOM 2525 C CA . LEU A 1 328 ? 11.055 -7.377 -14.371 1.00 91.31 328 LEU A CA 1
ATOM 2526 C C . LEU A 1 328 ? 10.460 -8.198 -13.230 1.00 91.31 328 LEU A C 1
ATOM 2528 O O . LEU A 1 328 ? 9.415 -8.810 -13.426 1.00 91.31 328 LEU A O 1
ATOM 2532 N N . GLN A 1 329 ? 11.106 -8.218 -12.062 1.00 93.12 329 GLN A N 1
ATOM 2533 C CA . GLN A 1 329 ? 10.632 -9.016 -10.931 1.00 93.12 329 GLN A CA 1
ATOM 2534 C C . GLN A 1 329 ? 9.242 -8.579 -10.480 1.00 93.12 329 GLN A C 1
ATOM 2536 O O . GLN A 1 329 ? 8.371 -9.421 -10.297 1.00 93.12 329 GLN A O 1
ATOM 2541 N N . THR A 1 330 ? 9.020 -7.268 -10.378 1.00 92.75 330 THR A N 1
ATOM 2542 C CA . THR A 1 330 ? 7.709 -6.700 -10.075 1.00 92.75 330 THR A CA 1
ATOM 2543 C C . THR A 1 330 ? 6.703 -7.105 -11.147 1.00 92.75 330 THR A C 1
ATOM 2545 O O . THR A 1 330 ? 5.708 -7.741 -10.827 1.00 92.75 330 THR A O 1
ATOM 2548 N N . GLY A 1 331 ? 6.982 -6.835 -12.427 1.00 91.56 331 GLY A N 1
ATOM 2549 C CA . GLY A 1 331 ? 6.059 -7.161 -13.521 1.00 91.56 331 GLY A CA 1
ATOM 2550 C C . GLY A 1 331 ? 5.677 -8.645 -13.576 1.00 91.56 331 GLY A C 1
ATOM 2551 O O . GLY A 1 331 ? 4.499 -8.974 -13.710 1.00 91.56 331 GLY A O 1
ATOM 2552 N N . VAL A 1 332 ? 6.654 -9.542 -13.412 1.00 92.12 332 VAL A N 1
ATOM 2553 C CA . VAL A 1 332 ? 6.411 -10.987 -13.323 1.00 92.12 332 VAL A CA 1
ATOM 2554 C C . VAL A 1 332 ? 5.592 -11.313 -12.080 1.00 92.12 332 VAL A C 1
ATOM 2556 O O . VAL A 1 332 ? 4.571 -11.971 -12.218 1.00 92.12 332 VAL A O 1
ATOM 2559 N N . GLY A 1 333 ? 5.979 -10.815 -10.903 1.00 93.44 333 GLY A N 1
ATOM 2560 C CA . GLY A 1 333 ? 5.281 -11.049 -9.638 1.00 93.44 333 GLY A CA 1
ATOM 2561 C C . GLY A 1 333 ? 3.816 -10.610 -9.662 1.00 93.44 333 GLY A C 1
ATOM 2562 O O . GLY A 1 333 ? 2.958 -11.345 -9.180 1.00 93.44 333 GLY A O 1
ATOM 2563 N N . LEU A 1 334 ? 3.506 -9.460 -10.274 1.00 92.56 334 LEU A N 1
ATOM 2564 C CA . LEU A 1 334 ? 2.124 -9.033 -10.506 1.00 92.56 334 LEU A CA 1
ATOM 2565 C C . LEU A 1 334 ? 1.366 -10.050 -11.354 1.00 92.56 334 LEU A C 1
ATOM 2567 O O . LEU A 1 334 ? 0.260 -10.432 -10.986 1.00 92.56 334 LEU A O 1
ATOM 2571 N N . LEU A 1 335 ? 1.953 -10.506 -12.463 1.00 92.38 335 LEU A N 1
ATOM 2572 C CA . LEU A 1 335 ? 1.323 -11.522 -13.298 1.00 92.38 335 LEU A CA 1
ATOM 2573 C C . LEU A 1 335 ? 1.051 -12.810 -12.507 1.00 92.38 335 LEU A C 1
ATOM 2575 O O . LEU A 1 335 ? -0.056 -13.335 -12.577 1.00 92.38 335 LEU A O 1
ATOM 2579 N N . GLU A 1 336 ? 2.011 -13.282 -11.707 1.00 94.00 336 GLU A N 1
ATOM 2580 C CA . GLU A 1 336 ? 1.795 -14.471 -10.874 1.00 94.00 336 GLU A CA 1
ATOM 2581 C C . GLU A 1 336 ? 0.664 -14.261 -9.858 1.00 94.00 336 GLU A C 1
ATOM 2583 O O . GLU A 1 336 ? -0.127 -15.173 -9.633 1.00 94.00 336 GLU A O 1
ATOM 2588 N N . ALA A 1 337 ? 0.567 -13.064 -9.268 1.00 95.50 337 ALA A N 1
ATOM 2589 C CA . ALA A 1 337 ? -0.504 -12.720 -8.338 1.00 95.50 337 ALA A CA 1
ATOM 2590 C C . ALA A 1 337 ? -1.872 -12.758 -9.027 1.00 95.50 337 ALA A C 1
ATOM 2592 O O . ALA A 1 337 ? -2.804 -13.347 -8.487 1.00 95.50 337 ALA A O 1
ATOM 2593 N N . LEU A 1 338 ? -1.978 -12.159 -10.218 1.00 94.06 338 LEU A N 1
ATOM 2594 C CA . LEU A 1 338 ? -3.198 -12.116 -11.027 1.00 94.06 338 LEU A CA 1
ATOM 2595 C C . LEU A 1 338 ? -3.656 -13.520 -11.434 1.00 94.06 338 LEU A C 1
ATOM 2597 O O . LEU A 1 338 ? -4.845 -13.820 -11.369 1.00 94.06 338 LEU A O 1
ATOM 2601 N N . GLU A 1 339 ? -2.719 -14.370 -11.860 1.00 92.88 339 GLU A N 1
ATOM 2602 C CA . GLU A 1 339 ? -2.987 -15.771 -12.196 1.00 92.88 339 GLU A CA 1
ATOM 2603 C C . GLU A 1 339 ? -3.468 -16.555 -10.974 1.00 92.88 339 GLU A C 1
ATOM 2605 O O . GLU A 1 339 ? -4.419 -17.317 -11.089 1.00 92.88 339 GLU A O 1
ATOM 2610 N N . ALA A 1 340 ? -2.859 -16.338 -9.805 1.00 94.06 340 ALA A N 1
ATOM 2611 C CA . ALA A 1 340 ? -3.177 -17.077 -8.587 1.00 94.06 340 ALA A CA 1
ATOM 2612 C C . ALA A 1 340 ? -4.545 -16.730 -7.966 1.00 94.06 340 ALA A C 1
ATOM 2614 O O . ALA A 1 340 ? -4.990 -17.454 -7.080 1.00 94.06 340 ALA A O 1
ATOM 2615 N N . VAL A 1 341 ? -5.195 -15.629 -8.371 1.00 89.75 341 VAL A N 1
ATOM 2616 C CA . VAL A 1 341 ? -6.572 -15.306 -7.933 1.00 89.75 341 VAL A CA 1
ATOM 2617 C C . VAL A 1 341 ? -7.631 -16.096 -8.720 1.00 89.75 341 VAL A C 1
ATOM 2619 O O . VAL A 1 341 ? -8.772 -16.180 -8.270 1.00 89.75 341 VAL A O 1
ATOM 2622 N N . ARG A 1 342 ? -7.294 -16.629 -9.901 1.00 82.62 342 ARG A N 1
ATOM 2623 C CA . ARG A 1 342 ? -8.247 -17.301 -10.801 1.00 82.62 342 ARG A CA 1
ATOM 2624 C C . ARG A 1 342 ? -8.334 -18.798 -10.551 1.00 82.62 342 ARG A C 1
ATOM 2626 O O . ARG A 1 342 ? -9.448 -19.327 -10.746 1.00 82.62 342 ARG A O 1
#

Foldseek 3Di:
DDDDDDDDDDPDPDDDDDPLVVLVVVLVCVVCDVPPDDPVVLVNVVPPPCPPPLQFDWDQDPNDIFTASADPVQADDPVVVVVQPCLQPNQWDKDWDDDPNWTWIKTKHFADDDPPDDPAQPAQAEEEEEEDLQAFQSPWDQDPVPRDTDDVSVVNVVCNVVRYMYMYIGFALAAPIHHPHQADQALVSRLVVSLVVLLVRQVVVCVRPVPDPDRRAYEYEYEAQGLLSQLVNLVVLCVCCVVDRSSSVRHPYYHYHNYNLDDDDRDPVSLCCLQPPPCVPFVQAFRPPQFQPDDLVRVDVDPSSSCVCPPPSNCSNSNGRRSHGHGSNSVNNSVVSSPVSD

Sequence (342 aa):
TCSIQTMVASIDSSSSFFSSSTLAVAAAALTTTLLIGGAAALGLGKAKAKAARTETESYTLWGKTVNLAIPKTNFPTQKELEEIDEPMMPGCEHGWFESNGVSLHYRKFVPPPPPGGGSEPDVRGILVFQHGIQAHSGNALRLVSNGRKLGLSILQQYCETNRFCLYALDMYGHGFSEGTRMYIPSWQHNRDDLMNFCEMAVSEQQQQHNNNNGTIPLFVMGHSYGACLTLHAGYAFQQQQQQESAASKALAGIIVVAPAIVGDIPPPPVVYLLRRVLAPRYPRWVPFFMPNPVSGDRIWRDPEVYRLNTLPSKEKWGIDCSGQPFCLQTGVGLLEALEAVR

Organism: Cyclophora tenuis (NCBI:txid216820)

Nearest PDB structures (foldseek):
  6eic-assembly2_A  TM=8.731E-01  e=6.663E-12  Mycobacterium tuberculosis H37Rv
  3jw8-assembly1_A  TM=8.447E-01  e=2.962E-11  Homo sapiens
  8ptr-assembly1_A  TM=8.422E-01  e=7.696E-11  Homo sapiens
  3bxp-assembly1_A  TM=6.867E-01  e=3.777E-06  Lactiplantibacillus plantarum WCFS1
  3bxp-assembly1_B  TM=6.679E-01  e=2.873E-05  Lactiplantibacillus plantarum WCFS1

Secondary structure (DSSP, 8-state):
-----------------S-HHHHHHHHHHHHHHHHHS-GGGGTTTTS--------PEEEEETTEEEEESS-TTTSPPHHHHHHHHHHHSTTPEEEEEEETTEEEEEEEE-PPPPTTT-SS----EEEEEE--TT--TT-EEE-TTT--EEEHHHHHHHHHHHTEEEEEEPPTTSTTS-BSTT--S-HHHHHHHHHHHHHHHHHHHHHHTTTSSSPPPEEEEEETHHHHHHHHHHHHHHHGGGT--HHHHHEEEEEEES---------HHHHHHIIIIIHHHSTT---TTS---S-HHHH--SHHHHHHHS-HHHHHH-SS-TTPPPPHHHHHHHHHHHHHT-

Solvent-accessible surface area (backbone atoms only — not comparable to full-atom values): 19068 Å² total; per-residue (Å²): 143,84,82,91,77,88,81,86,75,81,81,80,90,78,78,83,68,83,55,74,62,58,64,49,49,55,46,48,51,51,53,51,41,67,74,75,61,52,63,50,79,78,45,58,63,74,41,71,76,70,70,61,72,63,67,56,38,82,44,79,55,95,90,40,80,46,49,32,48,42,53,78,94,35,42,75,51,73,67,54,48,51,68,47,45,48,76,29,43,67,79,62,41,78,49,76,46,80,53,98,94,39,52,24,25,31,42,36,37,71,33,70,52,53,94,87,77,54,96,57,52,73,68,67,27,38,37,41,39,32,40,30,88,40,42,26,47,75,56,35,38,40,40,84,92,78,63,52,62,34,63,46,31,45,52,49,54,51,25,45,76,67,21,19,33,39,35,21,42,17,50,68,15,22,32,81,9,20,46,55,62,55,44,40,95,39,49,62,56,58,25,49,50,53,47,53,48,42,34,50,55,45,52,54,51,49,67,78,45,73,84,54,100,62,79,62,38,29,34,39,33,13,30,28,48,16,12,37,36,40,53,53,35,51,53,50,31,61,74,34,52,84,72,66,44,69,32,36,73,20,56,72,49,76,46,69,41,73,53,39,55,77,77,94,71,71,61,68,72,52,47,48,44,46,55,74,55,43,20,82,75,40,36,79,44,59,58,90,82,52,64,61,44,72,49,62,73,77,74,32,85,49,68,69,60,28,53,70,71,66,33,73,65,56,65,51,29,58,35,44,43,74,47,52,54,54,19,36,26,24,52,44,26,50,50,55,50,22,60,72,75,110